Protein AF-A0A8B6FH52-F1 (afdb_monomer_lite)

Structure (mmCIF, N/CA/C/O backbone):
data_AF-A0A8B6FH52-F1
#
_entry.id   AF-A0A8B6FH52-F1
#
loop_
_atom_site.group_PDB
_atom_site.id
_atom_site.type_symbol
_atom_site.label_atom_id
_atom_site.label_alt_id
_atom_site.label_comp_id
_atom_site.label_asym_id
_atom_site.label_entity_id
_atom_site.label_seq_id
_atom_site.pdbx_PDB_ins_code
_atom_site.Cartn_x
_atom_site.Cartn_y
_atom_site.Cartn_z
_atom_site.occupancy
_atom_site.B_iso_or_equiv
_atom_site.auth_seq_id
_atom_site.auth_comp_id
_atom_site.auth_asym_id
_atom_site.auth_atom_id
_atom_site.pdbx_PDB_model_num
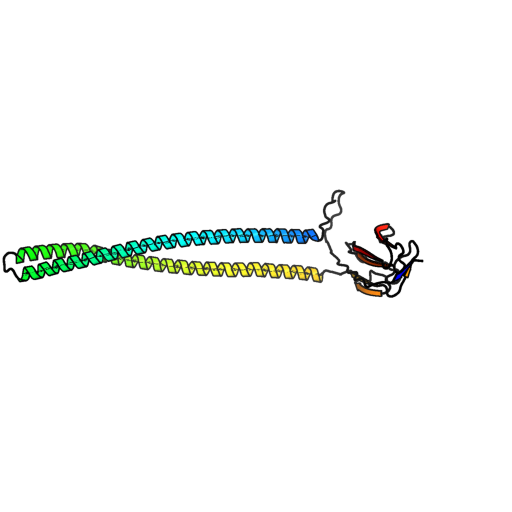ATOM 1 N N . MET A 1 1 ? 43.951 5.577 -35.123 1.00 44.41 1 MET A N 1
ATOM 2 C CA . MET A 1 1 ? 42.940 4.500 -35.182 1.00 44.41 1 MET A CA 1
ATOM 3 C C . MET A 1 1 ? 42.577 4.153 -33.753 1.00 44.41 1 MET A C 1
ATOM 5 O O . MET A 1 1 ? 43.476 3.794 -33.005 1.00 44.41 1 MET A O 1
ATOM 9 N N . ASN A 1 2 ? 41.317 4.346 -33.362 1.00 45.69 2 ASN A N 1
ATOM 10 C CA . ASN A 1 2 ? 40.873 4.122 -31.986 1.00 45.69 2 ASN A CA 1
ATOM 11 C C . ASN A 1 2 ? 40.386 2.681 -31.861 1.00 45.69 2 ASN A C 1
ATOM 13 O O . ASN A 1 2 ? 39.477 2.291 -32.591 1.00 45.69 2 ASN A O 1
ATOM 17 N N . VAL A 1 3 ? 40.998 1.902 -30.972 1.00 44.38 3 VAL A N 1
ATOM 18 C CA . VAL A 1 3 ? 40.587 0.524 -30.677 1.00 44.38 3 VAL A CA 1
ATOM 19 C C . VAL A 1 3 ? 39.624 0.571 -29.488 1.00 44.38 3 VAL A C 1
ATOM 21 O O . VAL A 1 3 ? 39.916 1.189 -28.469 1.00 44.38 3 VAL A O 1
ATOM 24 N N . VAL A 1 4 ? 38.449 -0.034 -29.627 1.00 44.66 4 VAL A N 1
ATOM 25 C CA . VAL A 1 4 ? 37.397 -0.117 -28.599 1.00 44.66 4 VAL A CA 1
ATOM 26 C C . VAL A 1 4 ? 37.377 -1.556 -28.090 1.00 44.66 4 VAL A C 1
ATOM 28 O O . VAL A 1 4 ? 37.070 -2.452 -28.874 1.00 44.66 4 VAL A O 1
ATOM 31 N N . ARG A 1 5 ? 37.719 -1.809 -26.819 1.00 41.38 5 ARG A N 1
ATOM 32 C CA . ARG A 1 5 ? 37.582 -3.125 -26.160 1.00 41.38 5 ARG A CA 1
ATOM 33 C C . ARG A 1 5 ? 36.517 -3.030 -25.072 1.00 41.38 5 ARG A C 1
ATOM 35 O O . ARG A 1 5 ? 36.574 -2.132 -24.244 1.00 41.38 5 ARG A O 1
ATOM 42 N N . THR A 1 6 ? 35.534 -3.926 -25.108 1.00 45.19 6 THR A N 1
ATOM 43 C CA . THR A 1 6 ? 34.292 -3.809 -24.329 1.00 45.19 6 THR A CA 1
ATOM 44 C C . THR A 1 6 ? 34.367 -4.501 -22.968 1.00 45.19 6 THR A C 1
ATOM 46 O O . THR A 1 6 ? 34.832 -5.635 -22.866 1.00 45.19 6 THR A O 1
ATOM 49 N N . LEU A 1 7 ? 33.800 -3.832 -21.957 1.00 32.88 7 LEU A N 1
ATOM 50 C CA . LEU A 1 7 ? 33.245 -4.413 -20.733 1.00 32.88 7 LEU A CA 1
ATOM 51 C C . LEU A 1 7 ? 31.704 -4.379 -20.821 1.00 32.88 7 LEU A C 1
ATOM 53 O O . LEU A 1 7 ? 31.140 -3.435 -21.367 1.00 32.88 7 LEU A O 1
ATOM 57 N N . ILE A 1 8 ? 31.096 -5.446 -20.300 1.00 37.66 8 ILE A N 1
ATOM 58 C CA . ILE A 1 8 ? 29.689 -5.904 -20.257 1.00 37.66 8 ILE A CA 1
ATOM 59 C C . ILE A 1 8 ? 28.635 -4.800 -20.068 1.00 37.66 8 ILE A C 1
ATOM 61 O O . ILE A 1 8 ? 28.803 -3.923 -19.224 1.00 37.66 8 ILE A O 1
ATOM 65 N N . ILE A 1 9 ? 27.518 -4.882 -20.815 1.00 41.03 9 ILE A N 1
ATOM 66 C CA . ILE A 1 9 ? 26.452 -3.863 -20.804 1.00 41.03 9 ILE A CA 1
ATOM 67 C C . ILE A 1 9 ? 25.084 -4.493 -21.002 1.00 41.03 9 ILE A C 1
ATOM 69 O O . ILE A 1 9 ? 24.723 -4.874 -22.111 1.00 41.03 9 ILE A O 1
ATOM 73 N N . LEU A 1 10 ? 24.314 -4.529 -19.921 1.00 33.91 10 LEU A N 1
ATOM 74 C CA . LEU A 1 10 ? 22.880 -4.777 -19.934 1.00 33.91 10 LEU A CA 1
ATOM 75 C C . LEU A 1 10 ? 22.169 -3.602 -20.614 1.00 33.91 10 LEU A C 1
ATOM 77 O O . LEU A 1 10 ? 22.079 -2.518 -20.045 1.00 33.91 10 LEU A O 1
ATOM 81 N N . LEU A 1 11 ? 21.669 -3.824 -21.826 1.00 42.44 11 LEU A N 1
ATOM 82 C CA . LEU A 1 11 ? 20.678 -2.950 -22.449 1.00 42.44 11 LEU A CA 1
ATOM 83 C C . LEU A 1 11 ? 19.306 -3.540 -22.096 1.00 42.44 11 LEU A C 1
ATOM 85 O O . LEU A 1 11 ? 19.022 -4.682 -22.449 1.00 42.44 11 LEU A O 1
ATOM 89 N N . SER A 1 12 ? 18.519 -2.839 -21.280 1.00 35.78 12 SER A N 1
ATOM 90 C CA . SER A 1 12 ? 17.188 -3.279 -20.843 1.00 35.78 12 SER A CA 1
ATOM 91 C C . SER A 1 12 ? 16.155 -2.269 -21.320 1.00 35.78 12 SER A C 1
ATOM 93 O O . SER A 1 12 ? 16.138 -1.145 -20.831 1.00 35.78 12 SER A O 1
ATOM 95 N N . ILE A 1 13 ? 15.295 -2.666 -22.257 1.00 44.81 13 ILE A N 1
ATOM 96 C CA . ILE A 1 13 ? 14.184 -1.829 -22.722 1.00 44.81 13 ILE A CA 1
ATOM 97 C C . ILE A 1 13 ? 12.918 -2.267 -21.998 1.00 44.81 13 ILE A C 1
ATOM 99 O O . ILE A 1 13 ? 12.580 -3.449 -21.992 1.00 44.81 13 ILE A O 1
ATOM 103 N N . SER A 1 14 ? 12.211 -1.306 -21.407 1.00 38.75 14 SER A N 1
ATOM 104 C CA . SER A 1 14 ? 10.863 -1.500 -20.871 1.00 38.75 14 SER A CA 1
ATOM 105 C C . SER A 1 14 ? 9.876 -0.710 -21.726 1.00 38.75 14 SER A C 1
ATOM 107 O O . SER A 1 14 ? 9.907 0.518 -21.728 1.00 38.75 14 SER A O 1
ATOM 109 N N . PHE A 1 15 ? 9.004 -1.399 -22.463 1.00 38.44 15 PHE A N 1
ATOM 110 C CA . PHE A 1 15 ? 7.946 -0.761 -23.246 1.00 38.44 15 PHE A CA 1
ATOM 111 C C . PHE A 1 15 ? 6.777 -0.334 -22.337 1.00 38.44 15 PHE A C 1
ATOM 113 O O . PHE A 1 15 ? 6.110 -1.159 -21.691 1.00 38.44 15 PHE A O 1
ATOM 120 N N . VAL A 1 16 ? 6.505 0.972 -22.287 1.00 40.06 16 VAL A N 1
ATOM 121 C CA . VAL A 1 16 ? 5.332 1.54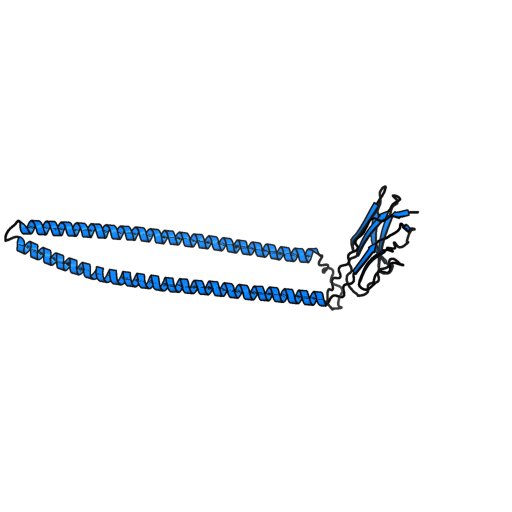2 -21.612 1.00 40.06 16 VAL A CA 1
ATOM 122 C C . VAL A 1 16 ? 4.345 1.989 -22.683 1.00 40.06 16 VAL A C 1
ATOM 124 O O . VAL A 1 16 ? 4.514 3.028 -23.314 1.00 40.06 16 VAL A O 1
ATOM 127 N N . TRP A 1 17 ? 3.311 1.180 -22.907 1.00 40.50 17 TRP A N 1
ATOM 128 C CA . TRP A 1 17 ? 2.211 1.542 -23.791 1.00 40.50 17 TRP A CA 1
ATOM 129 C C . TRP A 1 17 ? 1.296 2.537 -23.073 1.00 40.50 17 TRP A C 1
ATOM 131 O O . TRP A 1 17 ? 0.613 2.172 -22.118 1.00 40.50 17 TRP A O 1
ATOM 141 N N . THR A 1 18 ? 1.293 3.795 -23.508 1.00 38.28 18 THR A N 1
ATOM 142 C CA . THR A 1 18 ? 0.260 4.767 -23.133 1.00 38.28 18 THR A CA 1
ATOM 143 C C . THR A 1 18 ? -0.758 4.828 -24.260 1.00 38.28 18 THR A C 1
ATOM 145 O O . THR A 1 18 ? -0.530 5.445 -25.301 1.00 38.28 18 THR A O 1
ATOM 148 N N . SER A 1 19 ? -1.885 4.153 -24.083 1.00 35.84 19 SER A N 1
ATOM 149 C CA . SER A 1 19 ? -3.024 4.271 -24.984 1.00 35.84 19 SER A CA 1
ATOM 150 C C . SER A 1 19 ? -3.796 5.558 -24.674 1.00 35.84 19 SER A C 1
ATOM 152 O O . SER A 1 19 ? -4.659 5.562 -23.800 1.00 35.84 19 SER A O 1
ATOM 154 N N . SER A 1 20 ? -3.517 6.640 -25.401 1.00 38.41 20 SER A N 1
ATOM 155 C CA . SER A 1 20 ? -4.457 7.761 -25.533 1.00 38.41 20 SER A CA 1
ATOM 156 C C . SER A 1 20 ? -4.370 8.383 -26.924 1.00 38.41 20 SER A C 1
ATOM 158 O O . SER A 1 20 ? -3.420 9.066 -27.291 1.00 38.41 20 SER A O 1
ATOM 160 N N . SER A 1 21 ? -5.403 8.105 -27.708 1.00 42.94 21 SER A N 1
ATOM 161 C CA . SER A 1 21 ? -5.729 8.730 -28.980 1.00 42.94 21 SER A CA 1
ATOM 162 C C . SER A 1 21 ? -6.283 10.141 -28.768 1.00 42.94 21 SER A C 1
ATOM 164 O O . SER A 1 21 ? -7.352 10.273 -28.179 1.00 42.94 21 SER A O 1
ATOM 166 N N . SER A 1 22 ? -5.614 11.167 -29.299 1.00 40.38 22 SER A N 1
ATOM 167 C CA . SER A 1 22 ? -6.254 12.357 -29.884 1.00 40.38 22 SER A CA 1
ATOM 168 C C . SER A 1 22 ? -5.207 13.220 -30.596 1.00 40.38 22 SER A C 1
ATOM 170 O O . SER A 1 22 ? -4.264 13.712 -29.985 1.00 40.38 22 SER A O 1
ATOM 172 N N . ILE A 1 23 ? -5.376 13.379 -31.907 1.00 48.66 23 ILE A N 1
ATOM 173 C CA . ILE A 1 23 ? -4.669 14.347 -32.747 1.00 48.66 23 ILE A CA 1
ATOM 174 C C . ILE A 1 23 ? -5.390 15.690 -32.587 1.00 48.66 23 ILE A C 1
ATOM 176 O O . ILE A 1 23 ? -6.558 15.798 -32.958 1.00 48.66 23 ILE A O 1
ATOM 180 N N . GLY A 1 24 ? -4.707 16.711 -32.061 1.00 41.91 24 GLY A N 1
ATOM 181 C CA . GLY A 1 24 ? -5.235 18.075 -32.064 1.00 41.91 24 GLY A CA 1
ATOM 182 C C . GLY A 1 24 ? -4.503 19.075 -31.166 1.00 41.91 24 GLY A C 1
ATOM 183 O O . GLY A 1 24 ? -4.710 19.091 -29.961 1.00 41.91 24 GLY A O 1
ATOM 184 N N . SER A 1 25 ? -3.797 20.002 -31.817 1.00 39.47 25 SER A N 1
ATOM 185 C CA . SER A 1 25 ? -3.377 21.338 -31.356 1.00 39.47 25 SER A CA 1
ATOM 186 C C . SER A 1 25 ? -2.044 21.497 -30.607 1.00 39.47 25 SER A C 1
ATOM 188 O O . SER A 1 25 ? -1.712 20.808 -29.649 1.00 39.47 25 SER A O 1
ATOM 190 N N . GLU A 1 26 ? -1.281 22.469 -31.109 1.00 51.50 26 GLU A N 1
ATOM 191 C CA . GLU A 1 26 ? -0.011 22.989 -30.614 1.00 51.50 26 GLU A CA 1
ATOM 192 C C . GLU A 1 26 ? -0.198 23.711 -29.272 1.00 51.50 26 GLU A C 1
ATOM 194 O O . GLU A 1 26 ? -0.234 24.933 -29.239 1.00 51.50 26 GLU A O 1
ATOM 199 N N . PHE A 1 27 ? -0.344 22.989 -28.160 1.00 49.41 27 PHE A N 1
ATOM 200 C CA . PHE A 1 27 ? -0.115 23.547 -26.819 1.00 49.41 27 PHE A CA 1
ATOM 201 C C . PHE A 1 27 ? -0.048 22.438 -25.759 1.00 49.41 27 PHE A C 1
ATOM 203 O O . PHE A 1 27 ? -0.933 22.324 -24.926 1.00 49.41 27 PHE A O 1
ATOM 210 N N . GLU A 1 28 ? 0.991 21.601 -25.751 1.00 43.12 28 GLU A N 1
ATOM 211 C CA . GLU A 1 28 ? 1.177 20.672 -24.623 1.00 43.12 28 GLU A CA 1
ATOM 212 C C . GLU A 1 28 ? 2.658 20.357 -24.378 1.00 43.12 28 GLU A C 1
ATOM 214 O O . GLU A 1 28 ? 3.202 19.326 -24.761 1.00 43.12 28 GLU A O 1
ATOM 219 N N . SER A 1 29 ? 3.339 21.303 -23.724 1.00 50.16 29 SER A N 1
ATOM 220 C CA . SER A 1 29 ? 4.709 21.152 -23.222 1.00 50.16 29 SER A CA 1
ATOM 221 C C . SER A 1 29 ? 4.765 20.675 -21.759 1.00 50.16 29 SER A C 1
ATOM 223 O O . SER A 1 29 ? 5.664 21.082 -21.024 1.00 50.16 29 SER A O 1
ATOM 225 N N . THR A 1 30 ? 3.817 19.866 -21.274 1.00 45.34 30 THR A N 1
ATOM 226 C CA . THR A 1 30 ? 3.715 19.587 -19.821 1.00 45.34 30 THR A CA 1
ATOM 227 C C . THR A 1 30 ? 3.468 18.136 -19.413 1.00 45.34 30 THR A C 1
ATOM 229 O O . THR A 1 30 ? 3.331 17.873 -18.222 1.00 45.34 30 THR A O 1
ATOM 232 N N . LEU A 1 31 ? 3.491 17.163 -20.328 1.00 46.09 31 LEU A N 1
ATOM 233 C CA . LEU A 1 31 ? 3.232 15.757 -19.977 1.00 46.09 31 LEU A CA 1
ATOM 234 C C . LEU A 1 31 ? 4.426 14.829 -20.232 1.00 46.09 31 LEU A C 1
ATOM 236 O O . LEU A 1 31 ? 4.274 13.703 -20.691 1.00 46.09 31 LEU A O 1
ATOM 240 N N . SER A 1 32 ? 5.628 15.256 -19.839 1.00 48.53 32 SER A N 1
ATOM 241 C CA . SER A 1 32 ? 6.646 14.302 -19.389 1.00 48.53 32 SER A CA 1
ATOM 242 C C . SER A 1 32 ? 6.409 14.034 -17.902 1.00 48.53 32 SER A C 1
ATOM 244 O O . SER A 1 32 ? 7.068 14.619 -17.040 1.00 48.53 32 SER A O 1
ATOM 246 N N . CYS A 1 33 ? 5.434 13.185 -17.570 1.00 47.62 33 CYS A N 1
ATOM 247 C CA . CYS A 1 33 ? 5.405 12.598 -16.233 1.00 47.62 33 CYS A CA 1
ATOM 248 C C . CYS A 1 33 ? 6.659 11.736 -16.118 1.00 47.62 33 CYS A C 1
ATOM 250 O O . CYS A 1 33 ? 6.712 10.618 -16.629 1.00 47.62 33 CYS A O 1
ATOM 252 N N . SER A 1 34 ? 7.707 12.314 -15.531 1.00 54.72 34 SER A N 1
ATOM 253 C CA . SER A 1 34 ? 8.946 11.600 -15.273 1.00 54.72 34 SER A CA 1
ATOM 254 C C . SER A 1 34 ? 8.621 10.363 -14.433 1.00 54.72 34 SER A C 1
ATOM 256 O O . SER A 1 34 ? 7.612 10.327 -13.728 1.00 54.72 34 SER A O 1
ATOM 258 N N . LYS A 1 35 ? 9.476 9.342 -14.480 1.00 54.91 35 LYS A N 1
ATOM 259 C CA . LYS A 1 35 ? 9.387 8.164 -13.604 1.00 54.91 35 LYS A CA 1
ATOM 260 C C . LYS A 1 35 ? 9.150 8.540 -12.125 1.00 54.91 35 LYS A C 1
ATOM 262 O O . LYS A 1 35 ? 8.477 7.807 -11.407 1.00 54.91 35 LYS A O 1
ATOM 267 N N . PHE A 1 36 ? 9.603 9.726 -11.715 1.00 63.88 36 PHE A N 1
ATOM 268 C CA . PHE A 1 36 ? 9.398 10.280 -10.381 1.00 63.88 36 PHE A CA 1
ATOM 269 C C . PHE A 1 36 ? 7.969 10.767 -10.103 1.00 63.88 36 PHE A C 1
ATOM 271 O O . PHE A 1 36 ? 7.607 10.873 -8.944 1.00 63.88 36 PHE A O 1
ATOM 278 N N . HIS A 1 37 ? 7.126 11.020 -11.107 1.00 70.25 37 HIS A N 1
ATOM 279 C CA . HIS A 1 37 ? 5.754 11.499 -10.896 1.00 70.25 37 HIS A CA 1
ATOM 280 C C . HIS A 1 37 ? 4.856 10.443 -10.237 1.00 70.25 37 HIS A C 1
ATOM 282 O O . HIS A 1 37 ? 4.038 10.759 -9.374 1.00 70.25 37 HIS A O 1
ATOM 288 N N . PHE A 1 38 ? 5.012 9.172 -10.618 1.00 69.31 38 PHE A N 1
ATOM 289 C CA . PHE A 1 38 ? 4.277 8.088 -9.967 1.00 69.31 38 PHE A CA 1
ATOM 290 C C . PHE A 1 38 ? 4.767 7.882 -8.529 1.00 69.31 38 PHE A C 1
ATOM 292 O O . PHE A 1 38 ? 3.952 7.779 -7.614 1.00 69.31 38 PHE A O 1
ATOM 299 N N . GLU A 1 39 ? 6.086 7.889 -8.318 1.00 72.75 39 GLU A N 1
ATOM 300 C CA . GLU A 1 39 ? 6.694 7.792 -6.986 1.00 72.75 39 GLU A CA 1
ATOM 301 C C . GLU A 1 39 ? 6.268 8.966 -6.086 1.00 72.75 39 GLU A C 1
ATOM 303 O O . GLU A 1 39 ? 5.875 8.752 -4.942 1.00 72.75 39 GLU A O 1
ATOM 308 N N . GLU A 1 40 ? 6.229 10.188 -6.622 1.00 76.56 40 GLU A N 1
ATOM 309 C CA . GLU A 1 40 ? 5.745 11.396 -5.947 1.00 76.56 40 GLU A CA 1
ATOM 310 C C . GLU A 1 40 ? 4.262 11.279 -5.571 1.00 76.56 40 GLU A C 1
ATOM 312 O O . GLU A 1 40 ? 3.889 11.575 -4.437 1.00 76.56 40 GLU A O 1
ATOM 317 N N . LYS A 1 41 ? 3.409 10.762 -6.466 1.00 72.94 41 LYS A N 1
ATOM 318 C CA . LYS A 1 41 ? 1.985 10.524 -6.173 1.00 72.94 41 LYS A CA 1
ATOM 319 C C . LYS A 1 41 ? 1.762 9.441 -5.120 1.00 72.94 41 LYS A C 1
ATOM 321 O O . LYS A 1 41 ? 0.806 9.528 -4.345 1.00 72.94 41 LYS A O 1
ATOM 326 N N . VAL A 1 42 ? 2.612 8.417 -5.085 1.00 73.38 42 VAL A N 1
ATOM 327 C CA . VAL A 1 42 ? 2.579 7.383 -4.043 1.00 73.38 42 VAL A CA 1
ATOM 328 C C . VAL A 1 42 ? 3.025 7.967 -2.703 1.00 73.38 42 VAL A C 1
ATOM 330 O O . VAL A 1 42 ? 2.334 7.770 -1.704 1.00 73.38 42 VAL A O 1
ATOM 333 N N . LEU A 1 43 ? 4.108 8.748 -2.683 1.00 83.31 43 LEU A 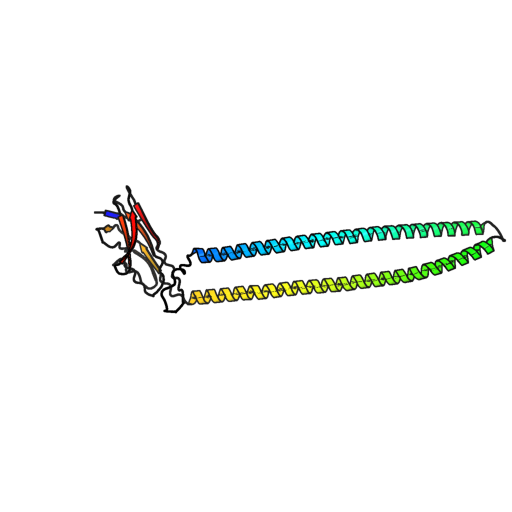N 1
ATOM 334 C CA . LEU A 1 43 ? 4.585 9.449 -1.488 1.00 83.31 43 LEU A CA 1
ATOM 335 C C . LEU A 1 43 ? 3.538 10.429 -0.946 1.00 83.31 43 LEU A C 1
ATOM 337 O O . LEU A 1 43 ? 3.253 10.411 0.247 1.00 83.31 43 LEU A O 1
ATOM 341 N N . GLU A 1 44 ? 2.889 11.213 -1.810 1.00 85.62 44 GLU A N 1
ATOM 342 C CA . GLU A 1 44 ? 1.803 12.128 -1.430 1.00 85.62 44 GLU A CA 1
ATOM 343 C C . GLU A 1 44 ? 0.659 11.376 -0.725 1.00 85.62 44 GLU A C 1
ATOM 345 O O . GLU A 1 44 ? 0.147 11.812 0.312 1.00 85.62 44 GLU A O 1
ATOM 350 N N . LYS A 1 45 ? 0.272 10.206 -1.253 1.00 83.56 45 LYS A N 1
ATOM 351 C CA . LYS A 1 45 ? -0.756 9.356 -0.637 1.00 83.56 45 LYS A CA 1
ATOM 352 C C . LYS A 1 45 ? -0.303 8.771 0.701 1.00 83.56 45 LYS A C 1
ATOM 354 O O . LYS A 1 45 ? -1.126 8.719 1.613 1.00 83.56 45 LYS A O 1
ATOM 359 N N . LEU A 1 46 ? 0.959 8.357 0.827 1.00 77.12 46 LEU A N 1
ATOM 360 C CA . LEU A 1 46 ? 1.520 7.823 2.073 1.00 77.12 46 LEU A CA 1
ATOM 361 C C . LEU A 1 46 ? 1.560 8.885 3.173 1.00 77.12 46 LEU A C 1
ATOM 363 O O . LEU A 1 46 ? 1.036 8.642 4.255 1.00 77.12 46 LEU A O 1
ATOM 367 N N . VAL A 1 47 ? 2.054 10.087 2.869 1.00 87.75 47 VAL A N 1
ATOM 368 C CA . VAL A 1 47 ? 2.075 11.215 3.815 1.00 87.75 47 VAL A CA 1
ATOM 369 C C . VAL A 1 47 ? 0.656 11.579 4.258 1.00 87.75 47 VAL A C 1
ATOM 371 O O . VAL A 1 47 ? 0.388 11.801 5.439 1.00 87.75 47 VAL A O 1
ATOM 374 N N . ARG A 1 48 ? -0.308 11.587 3.327 1.00 86.12 48 ARG A N 1
ATOM 375 C CA . ARG A 1 48 ? -1.715 11.841 3.664 1.00 86.12 48 ARG A CA 1
ATOM 376 C C . ARG A 1 48 ? -2.318 10.740 4.541 1.00 86.12 48 ARG A C 1
ATOM 378 O O . ARG A 1 48 ? -3.207 11.032 5.342 1.00 86.12 48 ARG A O 1
ATOM 385 N N . LEU A 1 49 ? -1.897 9.489 4.364 1.00 81.44 49 LEU A N 1
ATOM 386 C CA . LEU A 1 49 ? -2.339 8.365 5.186 1.00 81.44 49 LEU A CA 1
ATOM 387 C C . LEU A 1 49 ? -1.764 8.467 6.603 1.00 81.44 49 LEU A C 1
ATOM 389 O O . LEU A 1 49 ? -2.521 8.363 7.562 1.00 81.44 49 LEU A O 1
ATOM 393 N N . GLU A 1 50 ? -0.469 8.748 6.721 1.00 85.31 50 GLU A N 1
ATOM 394 C CA . GLU A 1 50 ? 0.230 8.953 7.992 1.00 85.31 50 GLU A CA 1
ATOM 395 C C . GLU A 1 50 ? -0.419 10.078 8.806 1.00 85.31 50 GLU A C 1
ATOM 397 O O . GLU A 1 50 ? -0.794 9.881 9.960 1.00 85.31 50 GLU A O 1
ATOM 402 N N . HIS A 1 51 ? -0.710 11.216 8.169 1.00 90.25 51 HIS A N 1
ATOM 403 C CA . HIS A 1 51 ? -1.402 12.319 8.833 1.00 90.25 51 HIS A CA 1
ATOM 404 C C . HIS A 1 51 ? -2.814 11.941 9.319 1.00 90.25 51 HIS A C 1
ATOM 406 O O . HIS A 1 51 ? -3.242 12.340 10.402 1.00 90.25 51 HIS A O 1
ATOM 412 N N . LYS A 1 52 ? -3.557 11.136 8.545 1.00 86.25 52 LYS A N 1
ATOM 413 C CA . LYS A 1 52 ? -4.871 10.630 8.979 1.00 86.25 52 LYS A CA 1
ATOM 414 C C . LYS A 1 52 ? -4.758 9.674 10.165 1.00 86.25 52 LYS A C 1
ATOM 416 O O . LYS A 1 52 ? -5.647 9.696 11.013 1.00 86.25 52 LYS A O 1
ATOM 421 N N . MET A 1 53 ? -3.716 8.843 10.211 1.00 81.56 53 MET A N 1
ATOM 422 C CA . MET A 1 53 ? -3.462 7.952 11.345 1.00 81.56 53 MET A CA 1
ATOM 423 C C . MET A 1 53 ? -3.157 8.752 12.610 1.00 81.56 53 MET A C 1
ATOM 425 O O . MET A 1 53 ? -3.772 8.488 13.636 1.00 81.56 53 MET A O 1
ATOM 429 N N . GLN A 1 54 ? -2.332 9.794 12.505 1.00 89.62 54 GLN A N 1
ATOM 430 C CA . GLN A 1 54 ? -2.016 10.677 13.628 1.00 89.62 54 GLN A CA 1
ATOM 431 C C . GLN A 1 54 ? -3.270 11.364 14.202 1.00 89.62 54 GLN A C 1
ATOM 433 O O . GLN A 1 54 ? -3.496 11.345 15.407 1.00 89.62 54 GLN A O 1
ATOM 438 N N . ILE A 1 55 ? -4.158 11.884 13.343 1.00 91.19 55 ILE A N 1
ATOM 439 C CA . ILE A 1 55 ? -5.439 12.474 13.785 1.00 91.19 55 ILE A CA 1
ATOM 440 C C . ILE A 1 55 ? -6.329 11.441 14.500 1.00 91.19 55 ILE A C 1
ATOM 442 O O . ILE A 1 55 ? -7.113 11.792 15.385 1.00 91.19 55 ILE A O 1
ATOM 446 N N . LEU A 1 56 ? -6.292 10.175 14.078 1.00 84.31 56 LEU A N 1
ATOM 447 C CA . LEU A 1 56 ? -7.075 9.116 14.716 1.0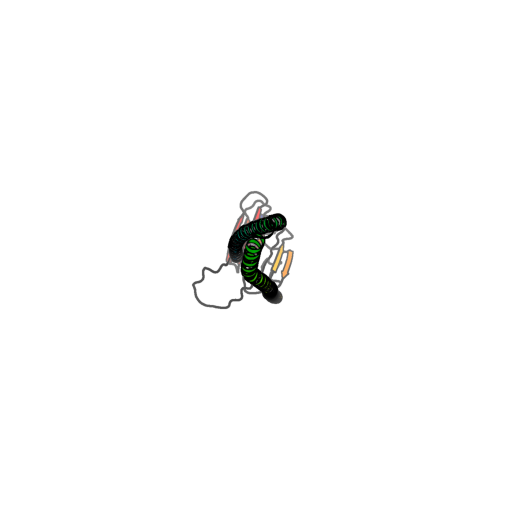0 84.31 56 LEU A CA 1
ATOM 448 C C . LEU A 1 56 ? -6.507 8.734 16.083 1.00 84.31 56 LEU A C 1
ATOM 450 O O . LEU A 1 56 ? -7.295 8.523 17.003 1.00 84.31 56 LEU A O 1
ATOM 454 N N . GLU A 1 57 ? -5.185 8.694 16.216 1.00 87.25 57 GLU A N 1
ATOM 455 C CA . GLU A 1 57 ? -4.485 8.445 17.478 1.00 87.25 57 GLU A CA 1
ATOM 456 C C . GLU A 1 57 ? -4.820 9.533 18.510 1.00 87.25 57 GLU A C 1
ATOM 458 O O . GLU A 1 57 ? -5.355 9.226 19.572 1.00 87.25 57 GLU A O 1
ATOM 463 N N . GLU A 1 58 ? -4.724 10.813 18.134 1.00 93.25 58 GLU A N 1
ATOM 464 C CA . GLU A 1 58 ? -5.109 11.940 19.003 1.00 93.25 58 GLU A CA 1
ATOM 465 C C . GLU A 1 58 ? -6.581 11.874 19.462 1.00 93.25 58 GLU A C 1
ATOM 467 O O . GLU A 1 58 ? -6.929 12.227 20.597 1.00 93.25 58 GLU A O 1
ATOM 472 N N . LYS A 1 59 ? -7.482 11.411 18.584 1.00 87.81 59 LYS A N 1
ATOM 473 C CA . LYS A 1 59 ? -8.901 11.213 18.923 1.00 87.81 59 LYS A CA 1
ATOM 474 C C . LYS A 1 59 ? -9.118 10.035 19.867 1.00 87.81 59 LYS A C 1
ATOM 476 O O . LYS A 1 59 ? -10.043 10.096 20.681 1.00 87.81 59 LYS A O 1
ATOM 481 N N . MET A 1 60 ? -8.328 8.971 19.738 1.00 80.38 60 MET A N 1
ATOM 482 C CA . MET A 1 60 ? -8.369 7.837 20.658 1.00 80.38 60 MET A CA 1
ATOM 483 C C . MET A 1 60 ? -7.893 8.257 22.046 1.00 80.38 60 MET A C 1
ATOM 485 O O . MET A 1 60 ? -8.640 8.051 23.003 1.00 80.38 60 MET A O 1
ATOM 489 N N . ASP A 1 61 ? -6.763 8.956 22.135 1.00 91.25 61 ASP A N 1
ATOM 490 C CA . ASP A 1 61 ? -6.210 9.451 23.400 1.00 91.25 61 ASP A CA 1
ATOM 491 C C . ASP A 1 61 ? -7.186 10.397 24.109 1.00 91.25 61 ASP A C 1
ATOM 493 O O . ASP A 1 61 ? -7.485 10.249 25.296 1.00 91.25 61 ASP A O 1
ATOM 497 N N . SER A 1 62 ? -7.788 11.329 23.361 1.00 90.38 62 SER A N 1
ATOM 498 C CA . SER A 1 62 ? -8.804 12.247 23.897 1.00 90.38 62 SER A CA 1
ATOM 499 C C . SER A 1 62 ? -10.018 11.502 24.468 1.00 90.38 62 SER A C 1
ATOM 501 O O . SER A 1 62 ? -10.603 11.912 25.474 1.00 90.38 62 SER A O 1
ATOM 503 N N . ARG A 1 63 ? -10.422 10.398 23.827 1.00 81.19 63 ARG A N 1
ATOM 504 C CA . ARG A 1 63 ? -11.536 9.564 24.291 1.00 81.19 63 ARG A CA 1
ATOM 505 C C . ARG A 1 63 ? -11.151 8.751 25.525 1.00 81.19 63 ARG A C 1
ATOM 507 O O . ARG A 1 63 ? -11.994 8.573 26.403 1.00 81.19 63 ARG A O 1
ATOM 514 N N . GLU A 1 64 ? -9.913 8.281 25.601 1.00 84.88 64 GLU A N 1
ATOM 515 C CA . GLU A 1 64 ? -9.386 7.570 26.763 1.00 84.88 64 GLU A CA 1
ATOM 516 C C . GLU A 1 64 ? -9.346 8.483 27.994 1.00 84.88 64 GLU A C 1
ATOM 518 O O . GLU A 1 64 ? -9.894 8.113 29.031 1.00 84.88 64 GLU A O 1
ATOM 523 N N . MET A 1 65 ? -8.861 9.722 27.849 1.00 86.25 65 MET A N 1
ATOM 524 C CA . MET A 1 65 ? -8.876 10.722 28.928 1.00 86.25 65 MET A CA 1
ATOM 525 C C . MET A 1 65 ? -10.291 11.077 29.412 1.00 86.25 65 MET A C 1
ATOM 527 O O . MET A 1 65 ? -10.520 11.292 30.602 1.00 86.25 65 MET A O 1
ATOM 531 N N . LEU A 1 66 ? -11.272 11.140 28.506 1.00 88.00 66 LEU A N 1
ATOM 532 C CA . LEU A 1 66 ? -12.664 11.386 28.895 1.00 88.00 66 LEU A CA 1
ATOM 533 C C . LEU A 1 66 ? -13.251 10.206 29.682 1.00 88.00 66 LEU A C 1
ATOM 535 O O . LEU A 1 66 ? -14.051 10.402 30.598 1.00 88.00 66 LEU A O 1
ATOM 539 N N . ASN A 1 67 ? -12.886 8.980 29.309 1.00 76.88 67 ASN A N 1
ATOM 540 C CA . ASN A 1 67 ? -13.358 7.783 29.992 1.00 76.88 67 ASN A CA 1
ATOM 541 C C . ASN A 1 67 ? -12.732 7.645 31.384 1.00 76.88 67 ASN A C 1
ATOM 543 O O . ASN A 1 67 ? -13.451 7.297 32.317 1.00 76.88 67 ASN A O 1
ATOM 547 N N . THR A 1 68 ? -11.442 7.955 31.548 1.00 83.06 68 THR A N 1
ATOM 548 C CA . THR A 1 68 ? -10.790 7.944 32.867 1.00 83.06 68 THR A CA 1
ATOM 549 C C . THR A 1 68 ? -11.402 8.983 33.804 1.00 83.06 68 THR A C 1
ATOM 551 O O . THR A 1 68 ? -11.771 8.634 34.920 1.00 83.06 68 THR A O 1
ATOM 554 N N . ALA A 1 69 ? -11.665 10.204 33.325 1.00 86.31 69 ALA A N 1
ATOM 555 C CA . ALA A 1 69 ? -12.339 11.232 34.124 1.00 86.31 69 ALA A CA 1
ATOM 556 C C . ALA A 1 69 ? -13.736 10.797 34.616 1.00 86.31 69 ALA A C 1
ATOM 558 O O . ALA A 1 69 ? -14.119 11.074 35.751 1.00 86.31 69 ALA A O 1
ATOM 559 N N . LYS A 1 70 ? -14.498 10.075 33.781 1.00 83.69 70 LYS A N 1
ATOM 560 C CA . LYS A 1 70 ? -15.799 9.512 34.182 1.00 83.69 70 LYS A CA 1
ATOM 561 C C . LYS A 1 70 ? -15.670 8.382 35.204 1.00 83.69 70 LYS A C 1
ATOM 563 O O . LYS A 1 70 ? -16.555 8.227 36.040 1.00 83.69 70 LYS A O 1
ATOM 568 N N . LEU A 1 71 ? -14.606 7.581 35.136 1.00 78.38 71 LEU A N 1
ATOM 569 C CA . LEU A 1 71 ? -14.349 6.526 36.120 1.00 78.38 71 LEU A CA 1
ATOM 570 C C . LEU A 1 71 ? -14.016 7.113 37.496 1.00 78.38 71 LEU A C 1
ATOM 572 O O . LEU A 1 71 ? -14.534 6.616 38.494 1.00 78.38 71 LEU A O 1
ATOM 576 N N . ASP A 1 72 ? -13.250 8.203 37.547 1.00 81.88 72 ASP A N 1
ATOM 577 C CA . ASP A 1 72 ? -12.960 8.915 38.798 1.00 81.88 72 ASP A CA 1
ATOM 578 C C . ASP A 1 72 ? -14.237 9.507 39.420 1.00 81.88 72 ASP A C 1
ATOM 580 O O . ASP A 1 72 ? -14.448 9.423 40.632 1.00 81.88 72 ASP A O 1
ATOM 584 N N . GLU A 1 73 ? -15.140 10.050 38.596 1.00 85.81 73 GLU A N 1
ATOM 585 C CA . GLU A 1 73 ? -16.450 10.531 39.053 1.00 85.81 73 GLU A CA 1
ATOM 586 C C . GLU A 1 73 ? -17.294 9.396 39.660 1.00 85.81 73 GLU A C 1
ATOM 588 O O . GLU A 1 73 ? -17.872 9.560 40.736 1.00 85.81 73 GLU A O 1
ATOM 593 N N . ILE A 1 74 ? -17.310 8.217 39.026 1.00 76.19 74 ILE A N 1
ATOM 594 C CA . ILE A 1 74 ? -17.998 7.027 39.551 1.00 76.19 74 ILE A CA 1
ATOM 595 C C . ILE A 1 74 ? -17.363 6.555 40.867 1.00 76.19 74 ILE A C 1
ATOM 597 O O . ILE A 1 74 ? -18.093 6.186 41.789 1.00 76.19 74 ILE A O 1
ATOM 601 N N . SER A 1 75 ? -16.032 6.598 40.985 1.00 81.50 75 SER A N 1
ATOM 602 C CA . SER A 1 75 ? -15.325 6.247 42.224 1.00 81.50 75 SER A CA 1
ATOM 603 C C . SER A 1 75 ? -15.741 7.148 43.385 1.00 81.50 75 SER A C 1
ATOM 605 O O . SER A 1 75 ? -16.124 6.649 44.440 1.00 81.50 75 SER A O 1
ATOM 607 N N . ASN A 1 76 ? -15.777 8.465 43.168 1.00 82.31 76 ASN A N 1
ATOM 608 C CA . ASN A 1 76 ? -16.208 9.420 44.192 1.00 82.31 76 ASN A CA 1
ATOM 609 C C . ASN A 1 76 ? -17.656 9.171 44.650 1.00 82.31 76 ASN A C 1
ATOM 611 O O . ASN A 1 76 ? -17.982 9.333 45.826 1.00 82.31 76 ASN A O 1
ATOM 615 N N . ILE A 1 77 ? -18.542 8.760 43.736 1.00 76.25 77 ILE A N 1
ATOM 616 C CA . ILE A 1 77 ? -19.931 8.414 44.075 1.00 76.25 77 ILE A CA 1
ATOM 617 C C . ILE A 1 77 ? -19.991 7.152 44.951 1.00 76.25 77 ILE A C 1
ATOM 619 O O . ILE A 1 77 ? -20.814 7.098 45.869 1.00 76.25 77 ILE A O 1
ATOM 623 N N . MET A 1 78 ? -19.136 6.152 44.703 1.00 74.31 78 MET A N 1
ATOM 624 C CA . MET A 1 78 ? -19.057 4.955 45.552 1.00 74.31 78 MET A CA 1
ATOM 625 C C . MET A 1 78 ? -18.596 5.297 46.971 1.00 74.31 78 MET A C 1
ATOM 627 O O . MET A 1 78 ? -19.247 4.871 47.922 1.00 74.31 78 MET A O 1
ATOM 631 N N . ASP A 1 79 ? -17.579 6.147 47.124 1.00 84.25 79 ASP A N 1
ATOM 632 C CA . ASP A 1 79 ? -17.079 6.561 48.443 1.00 84.25 79 ASP A CA 1
ATOM 633 C C . ASP A 1 79 ? -18.150 7.301 49.268 1.00 84.25 79 ASP A C 1
ATOM 635 O O . ASP A 1 79 ? -18.314 7.076 50.474 1.00 84.25 79 ASP A O 1
ATOM 639 N N . ILE A 1 80 ? -18.939 8.164 48.614 1.00 83.50 80 ILE A N 1
ATOM 640 C CA . ILE A 1 80 ? -20.078 8.845 49.251 1.00 83.50 80 ILE A CA 1
ATOM 641 C C . ILE A 1 80 ? -21.128 7.822 49.701 1.00 83.50 80 ILE A C 1
ATOM 643 O O . ILE A 1 80 ? -21.668 7.934 50.805 1.00 83.50 80 ILE A O 1
ATOM 647 N N . LYS A 1 81 ? -21.415 6.814 48.869 1.00 78.50 81 LYS A N 1
ATOM 648 C CA . LYS A 1 81 ? -22.389 5.763 49.183 1.00 78.50 81 LYS A CA 1
ATOM 649 C C . LYS A 1 81 ? -21.936 4.909 50.369 1.00 78.50 81 LYS A C 1
ATOM 651 O O . LYS A 1 81 ? -22.741 4.647 51.261 1.00 78.50 81 LYS A O 1
ATOM 656 N N . ASP A 1 82 ? -20.661 4.541 50.424 1.00 83.31 82 ASP A N 1
ATOM 657 C CA . ASP A 1 82 ? -20.094 3.771 51.535 1.00 83.31 82 ASP A CA 1
ATOM 658 C C . ASP A 1 82 ? -20.133 4.563 52.846 1.00 83.31 82 ASP A C 1
ATOM 660 O O . ASP A 1 82 ? -20.521 4.029 53.890 1.00 83.31 82 ASP A O 1
ATOM 664 N N . THR A 1 83 ? -19.846 5.867 52.784 1.00 86.50 83 THR A N 1
ATOM 665 C CA . THR A 1 83 ? -19.976 6.771 53.937 1.00 86.50 83 THR A CA 1
ATOM 666 C C . THR A 1 83 ? -21.422 6.816 54.446 1.00 86.50 83 THR A C 1
ATOM 668 O O . THR A 1 83 ? -21.662 6.692 55.648 1.00 86.50 83 THR A O 1
ATOM 671 N N . GLN A 1 84 ? -22.407 6.919 53.546 1.00 78.75 84 GLN A N 1
ATOM 672 C CA . GLN A 1 84 ? -23.827 6.899 53.920 1.00 78.75 84 GLN A CA 1
ATOM 673 C C . GLN A 1 84 ? -24.243 5.570 54.567 1.00 78.75 84 GLN A C 1
ATOM 675 O O . GLN A 1 84 ? -24.936 5.572 55.586 1.00 78.75 84 GLN A O 1
ATOM 680 N N . ILE A 1 85 ? -23.797 4.436 54.017 1.00 81.00 85 ILE A N 1
ATOM 681 C CA . ILE A 1 85 ? -24.066 3.104 54.581 1.00 81.00 85 ILE A CA 1
ATOM 682 C C . ILE A 1 85 ? -23.460 2.981 55.986 1.00 81.00 85 ILE A C 1
ATOM 684 O O . ILE A 1 85 ? -24.096 2.445 56.903 1.00 81.00 85 ILE A O 1
ATOM 688 N N . GLN A 1 86 ? -22.250 3.506 56.187 1.00 88.56 86 GLN A N 1
ATOM 689 C CA . GLN A 1 86 ? -21.582 3.496 57.483 1.00 88.56 86 GLN A CA 1
ATOM 690 C C . GLN A 1 86 ? -22.340 4.329 58.527 1.00 88.56 86 GLN A C 1
ATOM 692 O O . GLN A 1 86 ? -22.538 3.866 59.655 1.00 88.56 86 GLN A O 1
ATOM 697 N N . GLU A 1 87 ? -22.796 5.533 58.170 1.00 81.25 87 GLU A N 1
ATOM 698 C CA . GLU A 1 87 ? -23.591 6.377 59.069 1.00 81.25 87 GLU A CA 1
ATOM 699 C C . GLU A 1 87 ? -24.932 5.732 59.428 1.00 81.25 87 GLU A C 1
ATOM 701 O O . GLU A 1 87 ? -25.299 5.703 60.606 1.00 81.25 87 GLU A O 1
ATOM 706 N N . GLN A 1 88 ? -25.618 5.132 58.451 1.00 76.31 88 GLN A N 1
ATOM 707 C CA . GLN A 1 88 ? -26.861 4.395 58.686 1.00 76.31 88 GLN A CA 1
ATOM 708 C C . GLN A 1 88 ? -26.638 3.214 59.641 1.00 76.31 88 GLN A C 1
ATOM 710 O O . GLN A 1 88 ? -27.388 3.027 60.600 1.00 76.31 88 GLN A O 1
ATOM 715 N N . THR A 1 89 ? -25.549 2.466 59.450 1.00 83.44 89 THR A N 1
ATOM 716 C CA . THR A 1 89 ? -25.168 1.357 60.338 1.00 83.44 89 THR A CA 1
ATOM 717 C C . THR A 1 89 ? -24.899 1.848 61.764 1.00 83.44 89 THR A C 1
ATOM 719 O O . THR A 1 89 ? -25.350 1.236 62.735 1.00 83.44 89 THR A O 1
ATOM 722 N N . ARG A 1 90 ? -24.199 2.983 61.915 1.00 85.00 90 ARG A N 1
ATOM 723 C CA . ARG A 1 90 ? -23.919 3.599 63.221 1.00 85.00 90 ARG A CA 1
ATOM 724 C C . ARG A 1 90 ? -25.201 4.058 63.916 1.00 85.00 90 ARG A C 1
ATOM 726 O O . ARG A 1 90 ? -25.344 3.840 65.119 1.00 85.00 90 ARG A O 1
ATOM 733 N N . PHE A 1 91 ? -26.121 4.664 63.169 1.00 80.19 91 PHE A N 1
ATOM 734 C CA . PHE A 1 91 ? -27.415 5.100 63.684 1.00 80.19 91 PHE A CA 1
ATOM 735 C C . PHE A 1 91 ? -28.256 3.912 64.162 1.00 80.19 91 PHE A C 1
ATOM 737 O O . PHE A 1 91 ? -28.714 3.913 65.303 1.00 80.19 91 PHE A O 1
ATOM 744 N N . ASN A 1 92 ? -28.365 2.855 63.351 1.00 75.75 92 ASN A N 1
ATOM 745 C CA . ASN A 1 92 ? -29.096 1.638 63.709 1.00 75.75 92 ASN A CA 1
ATOM 746 C C . ASN A 1 92 ? -28.525 0.975 64.967 1.00 75.75 92 ASN A C 1
ATOM 748 O O . ASN A 1 92 ? -29.280 0.574 65.851 1.00 75.75 92 ASN A O 1
ATOM 752 N N . LYS A 1 93 ? -27.195 0.914 65.096 1.00 85.81 93 LYS A N 1
ATOM 753 C CA . LYS A 1 93 ? -26.548 0.392 66.306 1.00 85.81 93 LYS A CA 1
ATOM 754 C C . LYS A 1 93 ? -26.879 1.231 67.544 1.00 85.81 93 LYS A C 1
ATOM 756 O O . LYS A 1 93 ? -27.269 0.671 68.564 1.00 85.81 93 LYS A O 1
ATOM 761 N N . SER A 1 94 ? -26.771 2.558 67.447 1.00 84.00 94 SER A N 1
ATOM 762 C CA . SER A 1 94 ? -27.109 3.461 68.555 1.00 84.00 94 SER A CA 1
ATOM 763 C C . SER A 1 94 ? -28.578 3.338 68.959 1.00 84.00 94 SER A C 1
ATOM 765 O O . SER A 1 94 ? -28.885 3.331 70.148 1.00 84.00 94 SER A O 1
ATOM 767 N N . TYR A 1 95 ? -29.481 3.189 67.989 1.00 76.50 95 TYR A N 1
ATOM 768 C CA . TYR A 1 95 ? -30.895 2.959 68.253 1.00 76.50 95 TYR A CA 1
ATOM 769 C C . TYR A 1 95 ? -31.121 1.663 69.046 1.00 76.50 95 TYR A C 1
ATOM 771 O O . TYR A 1 95 ? -31.805 1.686 70.068 1.00 76.50 95 TYR A O 1
ATOM 779 N N . GLN A 1 96 ? -30.496 0.554 68.634 1.00 78.56 96 GLN A N 1
ATOM 780 C CA . GLN A 1 96 ? -30.600 -0.727 69.345 1.00 78.56 96 GLN A CA 1
ATOM 781 C C . GLN A 1 96 ? -30.066 -0.639 70.784 1.00 78.56 96 GLN A C 1
ATOM 783 O O . GLN A 1 96 ? -30.702 -1.144 71.705 1.00 78.56 96 GLN A O 1
ATOM 788 N N . GLU A 1 97 ? -28.949 0.060 71.008 1.00 82.38 97 GLU A N 1
ATOM 789 C CA . GLU A 1 97 ? -28.398 0.284 72.355 1.00 82.38 97 GLU A CA 1
ATOM 790 C C . GLU A 1 97 ? -29.368 1.063 73.259 1.00 82.38 97 GLU A C 1
ATOM 792 O O . GLU A 1 97 ? -29.551 0.709 74.426 1.00 82.38 97 GLU A O 1
ATOM 797 N N . ILE A 1 98 ? -30.029 2.094 72.720 1.00 76.88 98 ILE A N 1
ATOM 798 C CA . ILE A 1 98 ? -31.043 2.868 73.448 1.00 76.88 98 ILE A CA 1
ATOM 799 C C . ILE A 1 98 ? -32.239 1.977 73.801 1.00 76.88 98 ILE A C 1
ATOM 801 O O . ILE A 1 98 ? -32.687 1.981 74.949 1.00 76.88 98 ILE A O 1
ATOM 805 N N . VAL A 1 99 ? -32.735 1.190 72.841 1.00 73.81 99 VAL A N 1
ATOM 806 C CA . VAL A 1 99 ? -33.857 0.262 73.051 1.00 73.81 99 VAL A CA 1
ATOM 807 C C . VAL A 1 99 ? -33.537 -0.751 74.152 1.00 73.81 99 VAL A C 1
ATOM 809 O O . VAL A 1 99 ? -34.343 -0.933 75.065 1.00 73.81 99 VAL A O 1
ATOM 812 N N . GLU A 1 100 ? -32.356 -1.369 74.120 1.00 79.00 100 GLU A N 1
ATOM 813 C CA . GLU A 1 100 ? -31.936 -2.335 75.141 1.00 79.00 100 GLU A CA 1
ATOM 814 C C . GLU A 1 100 ? -31.769 -1.684 76.520 1.00 79.00 100 GLU A C 1
ATOM 816 O O . GLU A 1 100 ? -32.236 -2.226 77.524 1.00 79.00 100 GLU A O 1
ATOM 821 N N . HIS A 1 101 ? -31.202 -0.476 76.587 1.00 77.69 101 HIS A N 1
ATOM 822 C CA . HIS A 1 101 ? -31.096 0.268 77.843 1.00 77.69 101 HIS A CA 1
ATOM 823 C C . HIS A 1 101 ? -32.476 0.556 78.463 1.00 77.69 101 HIS A C 1
ATOM 825 O O . HIS A 1 101 ? -32.662 0.402 79.673 1.00 77.69 101 HIS A O 1
ATOM 831 N N . PHE A 1 102 ? -33.466 0.942 77.648 1.00 71.31 102 PHE A N 1
ATOM 832 C CA . PHE A 1 102 ? -34.833 1.167 78.126 1.00 71.31 102 PHE A CA 1
ATOM 833 C C . PHE A 1 102 ? -35.532 -0.123 78.562 1.00 71.31 102 PHE A C 1
ATOM 835 O O . PHE A 1 102 ? -36.195 -0.106 79.600 1.00 71.31 102 PHE A O 1
ATOM 842 N N . LYS A 1 103 ? -35.343 -1.241 77.847 1.00 71.38 103 LYS A N 1
ATOM 843 C CA . LYS A 1 103 ? -35.868 -2.552 78.267 1.00 71.38 103 LYS A CA 1
ATOM 844 C C . LYS A 1 103 ? -35.333 -2.962 79.641 1.00 71.38 103 LYS A C 1
ATOM 846 O O . LYS A 1 103 ? -36.120 -3.319 80.512 1.00 71.38 103 LYS A O 1
ATOM 851 N N . ILE A 1 104 ? -34.018 -2.851 79.858 1.00 75.88 104 ILE A N 1
ATOM 852 C CA . ILE A 1 104 ? -33.371 -3.203 81.136 1.00 75.88 104 ILE A CA 1
ATOM 853 C C . ILE A 1 104 ? -33.877 -2.312 82.278 1.00 75.88 104 ILE A C 1
ATOM 855 O O . ILE A 1 104 ? -34.124 -2.789 83.389 1.00 75.88 104 ILE A O 1
ATOM 859 N N . LYS A 1 105 ? -34.051 -1.008 82.025 1.00 68.69 105 LYS A N 1
ATOM 860 C CA . LYS A 1 105 ? -34.559 -0.078 83.039 1.00 68.69 105 LYS A CA 1
ATOM 861 C C . LYS A 1 105 ? -36.017 -0.375 83.408 1.00 68.69 105 LYS A C 1
ATOM 863 O O . LYS A 1 105 ? -36.343 -0.384 84.592 1.00 68.69 105 LYS A O 1
ATOM 868 N N . ALA A 1 106 ? -36.861 -0.682 82.421 1.00 63.41 106 ALA A N 1
ATOM 869 C CA . ALA A 1 106 ? -38.265 -1.033 82.635 1.00 63.41 106 ALA A CA 1
ATOM 870 C C . ALA A 1 106 ? -38.444 -2.312 83.472 1.00 63.41 106 ALA A C 1
ATOM 872 O O . ALA A 1 106 ? -39.371 -2.391 84.270 1.00 63.41 106 ALA A O 1
ATOM 873 N N . THR A 1 107 ? -37.541 -3.293 83.355 1.00 66.38 107 THR A N 1
ATOM 874 C CA . THR A 1 107 ? -37.603 -4.528 84.158 1.00 66.38 107 THR A CA 1
ATOM 875 C C . THR A 1 107 ? -37.246 -4.350 85.640 1.00 66.38 107 THR A C 1
ATOM 877 O O . THR A 1 107 ? -37.554 -5.233 86.434 1.00 66.38 107 THR A O 1
ATOM 880 N N . ASN A 1 108 ? -36.623 -3.229 86.030 1.00 65.38 108 ASN A N 1
ATOM 881 C CA . ASN A 1 108 ? -36.127 -3.006 87.396 1.00 65.38 108 ASN A CA 1
ATOM 882 C C . ASN A 1 108 ? -36.996 -2.053 88.247 1.00 65.38 108 ASN A C 1
ATOM 884 O O . ASN A 1 108 ? -36.840 -2.036 89.466 1.00 65.38 108 ASN A O 1
ATOM 888 N N . GLU A 1 109 ? -37.898 -1.267 87.648 1.00 58.62 109 GLU A N 1
ATOM 889 C CA . GLU A 1 109 ? -38.757 -0.295 88.350 1.00 58.62 109 GLU A CA 1
ATOM 890 C C . GLU A 1 109 ? -40.243 -0.687 88.205 1.00 58.62 109 GLU A C 1
ATOM 892 O O . GLU A 1 109 ? -40.879 -0.402 87.193 1.00 58.62 109 GLU A O 1
ATOM 897 N N . THR A 1 110 ? -40.811 -1.357 89.216 1.00 53.38 110 THR A N 1
ATOM 898 C CA . THR A 1 110 ? -42.209 -1.833 89.219 1.00 53.38 110 THR A CA 1
ATOM 899 C C . THR A 1 110 ? -43.262 -0.708 89.264 1.00 53.38 110 THR A C 1
ATOM 901 O O . THR A 1 110 ? -43.236 0.169 90.129 1.00 53.38 110 THR A O 1
ATOM 904 N N . ASP A 1 111 ? -44.219 -0.840 88.338 1.00 55.81 111 ASP A N 1
ATOM 905 C CA . ASP A 1 111 ? -45.663 -0.532 88.362 1.00 55.81 111 ASP A CA 1
ATOM 906 C C . ASP A 1 111 ? -46.222 0.885 88.139 1.00 55.81 111 ASP A C 1
ATOM 908 O O . ASP A 1 111 ? -47.429 1.001 87.947 1.00 55.81 111 ASP A O 1
ATOM 912 N N . ILE A 1 112 ? -45.426 1.958 88.045 1.00 55.09 112 ILE A N 1
ATOM 913 C CA . ILE A 1 112 ? -45.984 3.286 87.655 1.00 55.09 112 ILE A CA 1
ATOM 914 C C . ILE A 1 112 ? -45.324 3.872 86.401 1.00 55.09 112 ILE A C 1
ATOM 916 O O . ILE A 1 112 ? -46.003 4.462 85.561 1.00 55.09 112 ILE A O 1
ATOM 920 N N . TYR A 1 113 ? -44.019 3.666 86.212 1.00 55.34 113 TYR A N 1
ATOM 921 C CA . TYR A 1 113 ? -43.323 4.117 85.000 1.00 55.34 113 TYR A CA 1
ATOM 922 C C . TYR A 1 113 ? -43.359 3.091 83.859 1.00 55.34 113 TYR A C 1
ATOM 924 O O . TYR A 1 113 ? -43.140 3.466 82.709 1.00 55.34 113 TYR A O 1
ATOM 932 N N . GLY A 1 114 ? -43.689 1.826 84.148 1.00 62.19 114 GLY A N 1
ATOM 933 C CA . GLY A 1 114 ? -43.775 0.751 83.153 1.00 62.19 114 GLY A CA 1
ATOM 934 C C . GLY A 1 114 ? -44.782 1.039 82.038 1.00 62.19 114 GLY A C 1
ATOM 935 O O . GLY A 1 114 ? -44.440 0.904 80.867 1.00 62.19 114 GLY A O 1
ATOM 936 N N . ASP A 1 115 ? -45.973 1.542 82.374 1.00 67.50 115 ASP A N 1
ATOM 937 C CA . ASP A 1 115 ? -47.000 1.873 81.375 1.00 67.50 115 ASP A CA 1
ATOM 938 C C . ASP A 1 115 ? -46.606 3.075 80.509 1.00 67.50 115 ASP A C 1
ATOM 940 O O . ASP A 1 115 ? -46.795 3.054 79.292 1.00 67.50 115 ASP A O 1
ATOM 944 N N . GLN A 1 116 ? -45.991 4.109 81.094 1.00 69.62 116 GLN A N 1
ATOM 945 C CA . GLN A 1 116 ? -45.501 5.262 80.327 1.00 69.62 116 GLN A CA 1
ATOM 946 C C . GLN A 1 116 ? -44.342 4.875 79.400 1.00 69.62 116 GLN A C 1
ATOM 948 O O . GLN A 1 116 ? -44.285 5.345 78.262 1.00 69.62 116 GLN A O 1
ATOM 953 N N . ILE A 1 117 ? -43.443 3.999 79.859 1.00 66.25 117 ILE A N 1
ATOM 954 C CA . ILE A 1 117 ? -42.330 3.485 79.056 1.00 66.25 117 ILE A CA 1
ATOM 955 C C . ILE A 1 117 ? -42.843 2.564 77.947 1.00 66.25 117 ILE A C 1
ATOM 957 O O . ILE A 1 117 ? -42.408 2.719 76.812 1.00 66.25 117 ILE A O 1
ATOM 961 N N . ASN A 1 118 ? -43.800 1.676 78.221 1.00 69.25 118 ASN A N 1
ATOM 962 C CA . ASN A 1 118 ? -44.411 0.825 77.198 1.00 69.25 118 ASN A CA 1
ATOM 963 C C . ASN A 1 118 ? -45.162 1.649 76.150 1.00 69.25 118 ASN A C 1
ATOM 965 O O . ASN A 1 118 ? -44.973 1.422 74.962 1.00 69.25 118 ASN A O 1
ATOM 969 N N . THR A 1 119 ? -45.911 2.675 76.564 1.00 76.00 119 THR A N 1
ATOM 970 C CA . THR A 1 119 ? -46.592 3.583 75.625 1.00 76.00 119 THR A CA 1
ATOM 971 C C . THR A 1 119 ? -45.584 4.342 74.754 1.00 76.00 119 THR A C 1
ATOM 973 O O . THR A 1 119 ? -45.789 4.506 73.552 1.00 76.00 119 THR A O 1
ATOM 976 N N . LEU A 1 120 ? -44.459 4.786 75.330 1.00 72.50 120 LEU A N 1
ATOM 977 C CA . LEU A 1 120 ? -43.370 5.402 74.568 1.00 72.50 120 LEU A CA 1
ATOM 978 C C . LEU A 1 120 ? -42.683 4.402 73.632 1.00 72.50 120 LEU A C 1
ATOM 980 O O . LEU A 1 120 ? -42.392 4.765 72.497 1.00 72.50 120 LEU A O 1
ATOM 984 N N . LEU A 1 121 ? -42.439 3.162 74.062 1.00 70.69 121 LEU A N 1
ATOM 985 C CA . LEU A 1 121 ? -41.831 2.109 73.242 1.00 70.69 121 LEU A CA 1
ATOM 986 C C . LEU A 1 121 ? -42.748 1.655 72.103 1.00 70.69 121 LEU A C 1
ATOM 988 O O . LEU A 1 121 ? -42.251 1.403 71.007 1.00 70.69 121 LEU A O 1
ATOM 992 N N . GLU A 1 122 ? -44.061 1.598 72.315 1.00 73.75 122 GLU A N 1
ATOM 993 C CA . GLU A 1 122 ? -45.048 1.357 71.260 1.00 73.75 122 GLU A CA 1
ATOM 994 C C . GLU A 1 122 ? -45.131 2.545 70.301 1.00 73.75 122 GLU A C 1
ATOM 996 O O . GLU A 1 122 ? -45.108 2.356 69.087 1.00 73.75 122 GLU A O 1
ATOM 1001 N N . TYR A 1 123 ? -45.130 3.783 70.810 1.00 74.94 123 TYR A N 1
ATOM 1002 C CA . TYR A 1 123 ? -45.068 4.976 69.965 1.00 74.94 123 TYR A CA 1
ATOM 1003 C C . TYR A 1 123 ? -43.786 5.001 69.121 1.00 74.94 123 TYR A C 1
ATOM 1005 O O . TYR A 1 123 ? -43.851 5.235 67.912 1.00 74.94 123 TYR A O 1
ATOM 1013 N N . PHE A 1 124 ? -42.630 4.702 69.721 1.00 68.19 124 PHE A N 1
ATOM 1014 C CA . PHE A 1 124 ? -41.357 4.603 69.012 1.00 68.19 124 PHE A CA 1
ATOM 1015 C C . PHE A 1 124 ? -41.321 3.420 68.042 1.00 68.19 124 PHE A C 1
ATOM 1017 O O . PHE A 1 124 ? -40.849 3.612 66.926 1.00 68.19 124 PHE A O 1
ATOM 1024 N N . SER A 1 125 ? -41.856 2.249 68.401 1.00 70.38 125 SER A N 1
ATOM 1025 C CA . SER A 1 125 ? -41.984 1.110 67.478 1.00 70.38 125 SER A CA 1
ATOM 1026 C C . SER A 1 125 ? -42.871 1.462 66.292 1.00 70.38 125 SER A C 1
ATOM 1028 O O . SER A 1 125 ? -42.461 1.236 65.163 1.00 70.38 125 SER A O 1
ATOM 1030 N N . SER A 1 126 ? -44.014 2.122 66.515 1.00 70.19 126 SER A N 1
ATOM 1031 C CA . SER A 1 126 ? -44.896 2.570 65.428 1.00 70.19 126 SER A CA 1
ATOM 1032 C C . SER A 1 126 ? -44.216 3.611 64.531 1.00 70.19 126 SER A C 1
ATOM 1034 O O . SER A 1 126 ? -44.348 3.578 63.311 1.00 70.19 126 SER A O 1
ATOM 1036 N N . LYS A 1 127 ? -43.416 4.521 65.107 1.00 67.19 127 LYS A N 1
ATOM 1037 C CA . LYS A 1 127 ? -42.612 5.487 64.345 1.00 67.19 127 LYS A CA 1
ATOM 1038 C C . LYS A 1 127 ? -41.510 4.791 63.548 1.00 67.19 127 LYS A C 1
ATOM 1040 O O . LYS A 1 127 ? -41.262 5.203 62.421 1.00 67.19 127 LYS A O 1
ATOM 1045 N N . VAL A 1 128 ? -40.871 3.758 64.095 1.00 58.41 128 VAL A N 1
ATOM 1046 C CA . VAL A 1 128 ? -39.849 2.963 63.398 1.00 58.41 128 VAL A CA 1
ATOM 1047 C C . VAL A 1 128 ? -40.454 2.067 62.317 1.00 58.41 128 VAL A C 1
ATOM 1049 O O . VAL A 1 128 ? -39.861 1.953 61.250 1.00 58.41 128 VAL A O 1
ATOM 1052 N N . GLU A 1 129 ? -41.662 1.534 62.499 1.00 58.84 129 GLU A N 1
ATOM 1053 C CA . GLU A 1 129 ? -42.438 0.891 61.426 1.00 58.84 129 GLU A CA 1
ATOM 1054 C C . GLU A 1 129 ? -42.736 1.871 60.278 1.00 58.84 129 GLU A C 1
ATOM 1056 O O . GLU A 1 129 ? -42.526 1.562 59.105 1.00 58.84 129 GLU A O 1
ATOM 1061 N N . VAL A 1 130 ? -43.103 3.114 60.606 1.00 56.62 130 VAL A N 1
ATOM 1062 C CA . VAL A 1 130 ? -43.281 4.192 59.614 1.00 56.62 130 VAL A CA 1
ATOM 1063 C C . VAL A 1 130 ? -41.959 4.594 58.934 1.00 56.62 130 VAL A C 1
ATOM 1065 O O . VAL A 1 130 ? -41.988 5.090 57.809 1.00 56.62 130 VAL A O 1
ATOM 1068 N N . PHE A 1 131 ? -40.798 4.369 59.563 1.00 49.16 131 PHE A N 1
ATOM 1069 C CA . PHE A 1 131 ? -39.471 4.571 58.953 1.00 49.16 131 PHE A CA 1
ATOM 1070 C C . PHE A 1 131 ? -38.935 3.342 58.193 1.00 49.16 131 PHE A C 1
ATOM 1072 O O . PHE A 1 131 ? -38.110 3.514 57.299 1.00 49.16 131 PHE A O 1
ATOM 1079 N N . THR A 1 132 ? -39.430 2.133 58.465 1.00 54.50 132 THR A N 1
ATOM 1080 C CA . THR A 1 132 ? -39.055 0.900 57.742 1.00 54.50 132 THR A CA 1
ATOM 1081 C C . THR A 1 132 ? -39.911 0.667 56.494 1.00 54.50 132 THR A C 1
ATOM 1083 O O . THR A 1 132 ? -39.417 0.129 55.505 1.00 54.50 132 THR A O 1
ATOM 1086 N N . GLU A 1 133 ? -41.152 1.167 56.441 1.00 56.41 133 GLU A N 1
ATOM 1087 C CA . GLU A 1 133 ? -41.937 1.234 55.195 1.00 56.41 133 GLU A CA 1
ATOM 1088 C C . GLU A 1 133 ? -41.195 1.933 54.027 1.00 56.41 133 GLU A C 1
ATOM 1090 O O . GLU A 1 133 ? -41.195 1.406 52.907 1.00 56.41 133 GLU A O 1
ATOM 1095 N N . PRO A 1 134 ? -40.556 3.107 54.224 1.00 57.84 134 PRO A N 1
ATOM 1096 C CA . PRO A 1 134 ? -39.735 3.722 53.193 1.00 57.84 134 PRO A CA 1
ATOM 1097 C C . PRO A 1 134 ? -38.413 2.984 52.945 1.00 57.84 134 PRO A C 1
ATOM 1099 O O . PRO A 1 134 ? -37.898 3.117 51.839 1.00 57.84 134 PRO A O 1
ATOM 1102 N N . GLU A 1 135 ? -37.877 2.189 53.881 1.00 55.72 135 GLU A N 1
ATOM 1103 C CA . GLU A 1 135 ? -36.719 1.311 53.618 1.00 55.72 135 GLU A CA 1
ATOM 1104 C C . GLU A 1 135 ? -37.084 0.148 52.692 1.00 55.72 135 GLU A C 1
ATOM 1106 O O . GLU A 1 135 ? -36.422 -0.009 51.673 1.00 55.72 135 GLU A O 1
ATOM 1111 N N . ASN A 1 136 ? -38.191 -0.565 52.928 1.00 63.69 136 ASN A N 1
ATOM 1112 C CA . ASN A 1 136 ? -38.671 -1.608 52.007 1.00 63.69 136 ASN A CA 1
ATOM 1113 C C . ASN A 1 136 ? -38.965 -1.037 50.608 1.00 63.69 136 ASN A C 1
ATOM 1115 O O . ASN A 1 136 ? -38.648 -1.642 49.582 1.00 63.69 136 ASN A O 1
ATOM 1119 N N . LYS A 1 137 ? -39.528 0.180 50.543 1.00 68.69 137 LYS A N 1
ATOM 1120 C CA . LYS A 1 137 ? -39.697 0.892 49.267 1.00 68.69 137 LYS A CA 1
ATOM 1121 C C . LYS A 1 137 ? -38.347 1.251 48.639 1.00 68.69 137 LYS A C 1
ATOM 1123 O O . LYS A 1 137 ? -38.197 1.072 47.434 1.00 68.69 137 LYS A O 1
ATOM 1128 N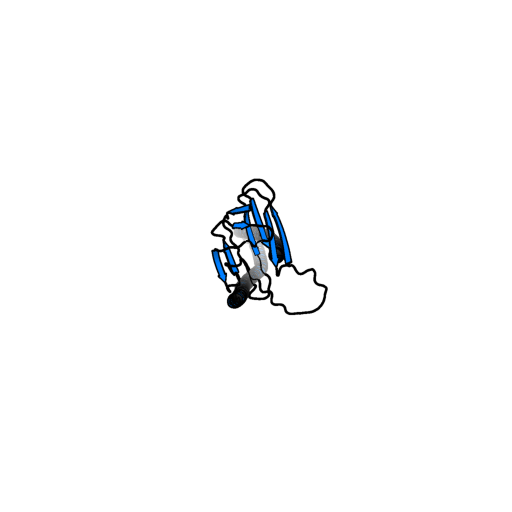 N . ARG A 1 138 ? -37.354 1.711 49.407 1.00 63.53 138 ARG A N 1
ATOM 1129 C CA . ARG A 1 138 ? -35.995 1.995 48.903 1.00 63.53 138 ARG A CA 1
ATOM 1130 C C . ARG A 1 138 ? -35.280 0.739 48.417 1.00 63.53 138 ARG A C 1
ATOM 1132 O O . ARG A 1 138 ? -34.625 0.809 47.384 1.00 63.53 138 ARG A O 1
ATOM 1139 N N . GLU A 1 139 ? -35.435 -0.384 49.104 1.00 66.81 139 GLU A N 1
ATOM 1140 C CA . GLU A 1 139 ? -34.852 -1.669 48.721 1.00 66.81 139 GLU A CA 1
ATOM 1141 C C . GLU A 1 139 ? -35.464 -2.153 47.402 1.00 66.81 139 GLU A C 1
ATOM 1143 O O . GLU A 1 139 ? -34.731 -2.402 46.448 1.00 66.81 139 GLU A O 1
ATOM 1148 N N . SER A 1 140 ? -36.795 -2.075 47.261 1.00 77.12 140 SER A N 1
ATOM 1149 C CA . SER A 1 140 ? -37.476 -2.366 45.988 1.00 77.12 140 SER A CA 1
ATOM 1150 C C . SER A 1 140 ? -37.041 -1.441 44.837 1.00 77.12 140 SER A C 1
ATOM 1152 O O . SER A 1 140 ? -36.908 -1.872 43.691 1.00 77.12 140 SER A O 1
ATOM 1154 N N . VAL A 1 141 ? -36.774 -0.161 45.125 1.00 70.12 141 VAL A N 1
ATOM 1155 C CA . VAL A 1 141 ? -36.272 0.805 44.136 1.00 70.12 141 VAL A CA 1
ATOM 1156 C C . VAL A 1 141 ? -34.815 0.511 43.775 1.00 70.12 141 VAL A C 1
ATOM 1158 O O . VAL A 1 141 ? -34.453 0.624 42.606 1.00 70.12 141 VAL A O 1
ATOM 1161 N N . SER A 1 142 ? -33.988 0.104 44.739 1.00 66.31 142 SER A N 1
ATOM 1162 C CA . SER A 1 142 ? -32.595 -0.292 44.521 1.00 66.31 142 SER A CA 1
ATOM 1163 C C . SER A 1 142 ? -32.504 -1.561 43.673 1.00 66.31 142 SER A C 1
ATOM 1165 O O . SER A 1 142 ? -31.733 -1.599 42.717 1.00 66.31 142 SER A O 1
ATOM 1167 N N . GLU A 1 143 ? -33.332 -2.568 43.952 1.00 79.12 143 GLU A N 1
ATOM 1168 C CA . GLU A 1 143 ? -33.441 -3.780 43.133 1.00 79.12 143 GLU A CA 1
ATOM 1169 C C . GLU A 1 143 ? -33.900 -3.458 41.708 1.00 79.12 143 GLU A C 1
ATOM 1171 O O . GLU A 1 143 ? -33.306 -3.929 40.737 1.00 79.12 143 GLU A O 1
ATOM 1176 N N . LEU A 1 144 ? -34.912 -2.596 41.559 1.00 82.25 144 LEU A N 1
ATOM 1177 C CA . LEU A 1 144 ? -35.378 -2.143 40.249 1.00 82.25 144 LEU A CA 1
ATOM 1178 C C . LEU A 1 144 ? -34.290 -1.365 39.493 1.00 82.25 144 LEU A C 1
ATOM 1180 O O . LEU A 1 144 ? -34.155 -1.498 38.274 1.00 82.25 144 LEU A O 1
ATOM 1184 N N . MET A 1 145 ? -33.510 -0.545 40.198 1.00 67.62 145 MET A N 1
ATOM 1185 C CA . MET A 1 145 ? -32.395 0.201 39.623 1.00 67.62 145 MET A CA 1
ATOM 1186 C C . MET A 1 145 ? -31.282 -0.746 39.170 1.00 67.62 145 MET A C 1
ATOM 1188 O O . MET A 1 145 ? -30.827 -0.626 38.034 1.00 67.62 145 MET A O 1
ATOM 1192 N N . GLN A 1 146 ? -30.918 -1.732 39.991 1.00 76.31 146 GLN A N 1
ATOM 1193 C CA . GLN A 1 146 ? -29.933 -2.751 39.639 1.00 76.31 146 GLN A CA 1
ATOM 1194 C C . GLN A 1 146 ? -30.391 -3.581 38.435 1.00 76.31 146 GLN A C 1
ATOM 1196 O O . GLN A 1 146 ? -29.639 -3.757 37.481 1.00 76.31 146 GLN A O 1
ATOM 1201 N N . PHE A 1 147 ? -31.659 -3.996 38.412 1.00 86.69 147 PHE A N 1
ATOM 1202 C CA . PHE A 1 147 ? -32.251 -4.693 37.273 1.00 86.69 147 PHE A CA 1
ATOM 1203 C C . PHE A 1 147 ? -32.184 -3.862 35.983 1.00 86.69 147 PHE A C 1
ATOM 1205 O O . PHE A 1 147 ? -31.869 -4.389 34.914 1.00 86.69 147 PHE A O 1
ATOM 1212 N N . ASN A 1 148 ? -32.466 -2.557 36.059 1.00 74.69 148 ASN A N 1
ATOM 1213 C CA . ASN A 1 148 ? -32.354 -1.666 34.905 1.00 74.69 148 ASN A CA 1
ATOM 1214 C C . ASN A 1 148 ? -30.897 -1.498 34.450 1.00 74.69 148 ASN A C 1
ATOM 1216 O O . ASN A 1 148 ? -30.652 -1.533 33.245 1.00 74.69 148 ASN A O 1
ATOM 1220 N N . ILE A 1 149 ? -29.943 -1.364 35.377 1.00 76.81 149 ILE A N 1
ATOM 1221 C CA . ILE A 1 149 ? -28.506 -1.289 35.066 1.00 76.81 149 ILE A CA 1
ATOM 1222 C C . ILE A 1 149 ? -28.058 -2.562 34.343 1.00 76.81 149 ILE A C 1
ATOM 1224 O O . ILE A 1 149 ? -27.516 -2.476 33.242 1.00 76.81 149 ILE A O 1
ATOM 1228 N N . ASP A 1 150 ? -28.372 -3.735 34.891 1.00 84.56 150 ASP A N 1
ATOM 1229 C CA . ASP A 1 150 ? -28.009 -5.023 34.297 1.00 84.56 150 ASP A CA 1
ATOM 1230 C C . ASP A 1 150 ? -28.634 -5.199 32.904 1.00 84.56 150 ASP A C 1
ATOM 1232 O O . ASP A 1 150 ? -28.003 -5.719 31.976 1.00 84.56 150 ASP A O 1
ATOM 1236 N N . ARG A 1 151 ? -29.886 -4.753 32.730 1.00 88.12 151 ARG A N 1
ATOM 1237 C CA . ARG A 1 151 ? -30.581 -4.784 31.437 1.00 88.12 151 ARG A CA 1
ATOM 1238 C C . ARG A 1 151 ? -29.888 -3.896 30.407 1.00 88.12 151 ARG A C 1
ATOM 1240 O O . ARG A 1 151 ? -29.675 -4.343 29.278 1.00 88.12 151 ARG A O 1
ATOM 1247 N N . GLU A 1 152 ? -29.558 -2.658 30.764 1.00 78.69 152 GLU A N 1
ATOM 1248 C CA . GLU A 1 152 ? -28.898 -1.732 29.840 1.00 78.69 152 GLU A CA 1
ATOM 1249 C C . GLU A 1 152 ? -27.453 -2.151 29.553 1.00 78.69 152 GLU A C 1
ATOM 1251 O O . GLU A 1 152 ? -27.017 -2.061 28.409 1.00 78.69 152 GLU A O 1
ATOM 1256 N N . GLN A 1 153 ? -26.738 -2.723 30.523 1.00 79.81 153 GLN A N 1
ATOM 1257 C CA . GLN A 1 153 ? -25.399 -3.265 30.301 1.00 79.81 153 GLN A CA 1
ATOM 1258 C C . GLN A 1 153 ? -25.417 -4.442 29.317 1.00 79.81 153 GLN A C 1
ATOM 1260 O O . GLN A 1 153 ? -24.601 -4.494 28.396 1.00 79.81 153 GLN A O 1
ATOM 1265 N N . LYS A 1 154 ? -26.398 -5.350 29.429 1.00 89.44 154 LYS A N 1
ATOM 1266 C CA . LYS A 1 154 ? -26.597 -6.425 28.440 1.00 89.44 154 LYS A CA 1
ATOM 1267 C C . LYS A 1 154 ? -26.917 -5.878 27.048 1.00 89.44 154 LYS A C 1
ATOM 1269 O O . LYS A 1 154 ? -26.373 -6.378 26.063 1.00 89.44 154 LYS A O 1
ATOM 1274 N N . ARG A 1 155 ? -27.769 -4.850 26.953 1.00 83.62 155 ARG A N 1
ATOM 1275 C CA . ARG A 1 155 ? -28.079 -4.182 25.676 1.00 83.62 155 ARG A CA 1
ATOM 1276 C C . ARG A 1 155 ? -26.848 -3.525 25.066 1.00 83.62 155 ARG A C 1
ATOM 1278 O O . ARG A 1 155 ? -26.613 -3.683 23.871 1.00 83.62 155 ARG A O 1
ATOM 1285 N N . PHE A 1 156 ? -26.060 -2.829 25.879 1.00 80.88 156 PHE A N 1
ATOM 1286 C CA . PHE A 1 156 ? -24.839 -2.169 25.438 1.00 80.88 156 PHE A CA 1
ATOM 1287 C C . PHE A 1 156 ? -23.818 -3.180 24.912 1.00 80.88 156 PHE A C 1
ATOM 1289 O O . PHE A 1 156 ? -23.343 -3.023 23.790 1.00 80.88 156 PHE A O 1
ATOM 1296 N N . ASN A 1 157 ? -23.553 -4.255 25.661 1.00 82.38 157 ASN A N 1
ATOM 1297 C CA . ASN A 1 157 ? -22.626 -5.306 25.235 1.00 82.38 157 ASN A CA 1
ATOM 1298 C C . ASN A 1 157 ? -23.082 -5.957 23.921 1.00 82.38 157 ASN A C 1
ATOM 1300 O O . ASN A 1 157 ? -22.302 -6.052 22.978 1.00 82.38 157 ASN A O 1
ATOM 1304 N N . SER A 1 158 ? -24.370 -6.297 23.803 1.00 90.50 158 SER A N 1
ATOM 1305 C CA . SER A 1 158 ? -24.915 -6.858 22.561 1.00 90.50 158 SER A CA 1
ATOM 1306 C C . SER A 1 158 ? -24.812 -5.893 21.374 1.00 90.50 158 SER A C 1
ATOM 1308 O O . SER A 1 158 ? -24.583 -6.335 20.248 1.00 90.50 158 SER A O 1
ATOM 1310 N N . SER A 1 159 ? -24.997 -4.588 21.599 1.00 84.31 159 SER A N 1
ATOM 1311 C CA . SER A 1 159 ? -24.843 -3.572 20.555 1.00 84.31 159 SER A CA 1
ATOM 1312 C C . SER A 1 159 ? -23.381 -3.396 20.148 1.00 84.31 159 SER A C 1
ATOM 1314 O O . SER A 1 159 ? -23.103 -3.182 18.970 1.00 84.31 159 SER A O 1
ATOM 1316 N N . TYR A 1 160 ? -22.452 -3.467 21.103 1.00 75.94 160 TYR A N 1
ATOM 1317 C CA . TYR A 1 160 ? -21.020 -3.381 20.842 1.00 75.94 160 TYR A CA 1
ATOM 1318 C C . TYR A 1 160 ? -20.548 -4.552 19.972 1.00 75.94 160 TYR A C 1
ATOM 1320 O O . TYR A 1 160 ? -19.914 -4.322 18.942 1.00 75.94 160 TYR A O 1
ATOM 1328 N N . ASP A 1 161 ? -20.948 -5.780 20.311 1.00 87.62 161 ASP A N 1
ATOM 1329 C CA . ASP A 1 161 ? -20.605 -6.981 19.540 1.00 87.62 161 ASP A CA 1
ATOM 1330 C C . ASP A 1 161 ? -21.105 -6.893 18.088 1.00 87.62 161 ASP A C 1
ATOM 1332 O O . ASP A 1 161 ? -20.368 -7.202 17.149 1.00 87.62 161 ASP A O 1
ATOM 1336 N N . GLN A 1 162 ? -22.328 -6.388 17.879 1.00 88.00 162 GLN A N 1
ATOM 1337 C CA . GLN A 1 162 ? -22.865 -6.153 16.533 1.00 88.00 162 GLN A CA 1
ATOM 1338 C C . GLN A 1 162 ? -22.058 -5.115 15.746 1.00 88.00 162 GLN A C 1
ATOM 1340 O O . GLN A 1 162 ? -21.814 -5.308 14.556 1.00 88.00 162 GLN A O 1
ATOM 1345 N N . ILE A 1 163 ? -21.640 -4.015 16.380 1.00 78.12 163 ILE A N 1
ATOM 1346 C CA . ILE A 1 163 ? -20.825 -2.984 15.721 1.00 78.12 163 ILE A CA 1
ATOM 1347 C C . ILE A 1 163 ? -19.469 -3.562 15.306 1.00 78.12 163 ILE A C 1
ATOM 1349 O O . ILE A 1 163 ? -19.027 -3.322 14.181 1.00 78.12 163 ILE A O 1
ATOM 1353 N N . VAL A 1 164 ? -18.827 -4.338 16.183 1.00 76.38 164 VAL A N 1
ATOM 1354 C CA . VAL A 1 164 ? -17.528 -4.966 15.907 1.00 76.38 164 VAL A CA 1
ATOM 1355 C C . VAL A 1 164 ? -17.628 -5.954 14.744 1.00 76.38 164 VAL A C 1
ATOM 1357 O O . VAL A 1 164 ? -16.807 -5.889 13.827 1.00 76.38 164 VAL A O 1
ATOM 1360 N N . GLU A 1 165 ? -18.638 -6.825 14.724 1.00 84.12 165 GLU A N 1
ATOM 1361 C CA . GLU A 1 165 ? -18.822 -7.780 13.622 1.00 84.12 165 GLU A CA 1
ATOM 1362 C C . GLU A 1 165 ? -19.194 -7.083 12.303 1.00 84.12 165 GLU A C 1
ATOM 1364 O O . GLU A 1 165 ? -18.598 -7.380 11.266 1.00 84.12 165 GLU A O 1
ATOM 1369 N N . ASN A 1 166 ? -20.064 -6.067 12.328 1.00 75.81 166 ASN A N 1
ATOM 1370 C CA . ASN A 1 166 ? -20.378 -5.272 11.135 1.00 75.81 166 ASN A CA 1
ATOM 1371 C C . ASN A 1 166 ? -19.138 -4.566 10.569 1.00 75.81 166 ASN A C 1
ATOM 1373 O O . ASN A 1 166 ? -18.930 -4.544 9.355 1.00 75.81 166 ASN A O 1
ATOM 1377 N N . PHE A 1 167 ? -18.292 -4.001 11.437 1.00 70.56 167 PHE A N 1
ATOM 1378 C CA . PHE A 1 167 ? -17.050 -3.355 11.019 1.00 70.56 167 PHE A CA 1
ATOM 1379 C C . PHE A 1 167 ? -16.064 -4.359 10.411 1.00 70.56 167 PHE A C 1
ATOM 1381 O O . PHE A 1 167 ? -15.436 -4.077 9.389 1.00 70.56 167 PHE A O 1
ATOM 1388 N N . LYS A 1 168 ? -15.950 -5.549 11.003 1.00 73.62 168 LYS A N 1
ATOM 1389 C CA . LYS A 1 168 ? -15.077 -6.629 10.532 1.00 73.62 168 LYS A CA 1
ATOM 1390 C C . LYS A 1 168 ? -15.514 -7.157 9.166 1.00 73.62 168 LYS A C 1
ATOM 1392 O O . LYS A 1 168 ? -14.670 -7.319 8.286 1.00 73.62 168 LYS A O 1
ATOM 1397 N N . GLU A 1 169 ? -16.811 -7.363 8.961 1.00 76.75 169 GLU A N 1
ATOM 1398 C CA . GLU A 1 169 ? -17.364 -7.813 7.679 1.00 76.75 169 GLU A CA 1
ATOM 1399 C C . GLU A 1 169 ? -17.297 -6.724 6.597 1.00 76.75 169 GLU A C 1
ATOM 1401 O O . GLU A 1 169 ? -16.873 -6.995 5.471 1.00 76.75 169 GLU A O 1
ATOM 1406 N N . SER A 1 170 ? -17.596 -5.465 6.936 1.00 70.12 170 SER A N 1
ATOM 1407 C CA . SER A 1 170 ? -17.454 -4.330 6.008 1.00 70.12 170 SER A CA 1
ATOM 1408 C C . SER A 1 170 ? -15.993 -4.101 5.588 1.00 70.12 170 SER A C 1
ATOM 1410 O O . SER A 1 170 ? -15.707 -3.827 4.420 1.00 70.12 170 SER A O 1
ATOM 1412 N N . SER A 1 171 ? -15.047 -4.272 6.515 1.00 65.56 171 SER A N 1
ATOM 1413 C CA . SER A 1 171 ? -13.615 -4.110 6.230 1.00 65.56 171 SER A CA 1
ATOM 1414 C C . SER A 1 171 ? -13.069 -5.236 5.348 1.00 65.56 171 SER A C 1
ATOM 1416 O O . SER A 1 171 ? -12.305 -4.975 4.419 1.00 65.56 171 SER A O 1
ATOM 1418 N N . LYS A 1 172 ? -13.478 -6.490 5.597 1.00 74.75 172 LYS A N 1
ATOM 1419 C CA . LYS A 1 172 ? -13.084 -7.642 4.769 1.00 74.75 172 LYS A CA 1
ATOM 1420 C C . LYS A 1 172 ? -13.615 -7.536 3.344 1.00 74.75 172 LYS A C 1
ATOM 1422 O O . LYS A 1 172 ? -12.856 -7.762 2.408 1.00 74.75 172 LYS A O 1
ATOM 1427 N N . THR A 1 173 ? -14.893 -7.199 3.181 1.00 70.75 173 THR A N 1
ATOM 1428 C CA . THR A 1 173 ? -15.539 -7.102 1.860 1.00 70.75 173 THR A CA 1
ATOM 1429 C C . THR A 1 173 ? -14.885 -6.024 0.999 1.00 70.75 173 THR A C 1
ATOM 1431 O O . THR A 1 173 ? -14.444 -6.317 -0.109 1.00 70.75 173 THR A O 1
ATOM 1434 N N . THR A 1 174 ? -14.681 -4.824 1.549 1.00 76.44 174 THR A N 1
ATOM 1435 C CA . THR A 1 174 ? -14.062 -3.704 0.818 1.00 76.44 174 THR A CA 1
ATOM 1436 C C . THR A 1 174 ? -12.612 -3.997 0.410 1.00 76.44 174 THR A C 1
ATOM 1438 O O . THR A 1 174 ? -12.191 -3.679 -0.703 1.00 76.44 174 THR A O 1
ATOM 1441 N N . LEU A 1 175 ? -11.823 -4.612 1.299 1.00 71.62 175 LEU A N 1
ATOM 1442 C CA . LEU A 1 175 ? -10.409 -4.890 1.039 1.00 71.62 175 LEU A CA 1
ATOM 1443 C C . LEU A 1 175 ? -10.225 -6.059 0.059 1.00 71.62 175 LEU A C 1
ATOM 1445 O O . LEU A 1 175 ? -9.350 -5.997 -0.803 1.00 71.62 175 LEU A O 1
ATOM 1449 N N . LEU A 1 176 ? -11.074 -7.088 0.136 1.00 74.25 176 LEU A N 1
ATOM 1450 C CA . LEU A 1 176 ? -11.078 -8.188 -0.830 1.00 74.25 176 LEU A CA 1
ATOM 1451 C C . LEU A 1 176 ? -11.499 -7.718 -2.225 1.00 74.25 176 LEU A C 1
ATOM 1453 O O . LEU A 1 176 ? -10.839 -8.082 -3.194 1.00 74.25 176 LEU A O 1
ATOM 1457 N N . GLU A 1 177 ? -12.529 -6.877 -2.340 1.00 80.75 177 GLU A N 1
ATOM 1458 C CA . GLU A 1 177 ? -12.929 -6.293 -3.627 1.00 80.75 177 GLU A CA 1
ATOM 1459 C C . GLU A 1 177 ? -11.802 -5.460 -4.250 1.00 80.75 177 GLU A C 1
ATOM 1461 O O . GLU A 1 177 ? -11.513 -5.599 -5.439 1.00 80.75 177 GLU A O 1
ATOM 1466 N N . LEU A 1 178 ? -11.108 -4.644 -3.447 1.00 73.50 178 LEU A N 1
ATOM 1467 C CA . LEU A 1 178 ? -9.945 -3.876 -3.902 1.00 73.50 178 LEU A CA 1
ATOM 1468 C C . LEU A 1 178 ? -8.810 -4.777 -4.403 1.00 73.50 178 LEU A C 1
ATOM 1470 O O . LEU A 1 178 ? -8.264 -4.515 -5.476 1.00 73.50 178 LEU A O 1
ATOM 1474 N N . ILE A 1 179 ? -8.472 -5.838 -3.660 1.00 76.31 179 ILE A N 1
ATOM 1475 C CA . ILE A 1 179 ? -7.425 -6.795 -4.052 1.00 76.31 179 ILE A CA 1
ATOM 1476 C C . ILE A 1 179 ? -7.803 -7.506 -5.352 1.00 76.31 179 ILE A C 1
ATOM 1478 O O . ILE A 1 179 ? -6.984 -7.574 -6.267 1.00 76.31 179 ILE A O 1
ATOM 1482 N N . VAL A 1 180 ? -9.037 -8.006 -5.457 1.00 84.69 180 VAL A N 1
ATOM 1483 C CA . VAL A 1 180 ? -9.513 -8.728 -6.644 1.00 84.69 180 VAL A CA 1
ATOM 1484 C C . VAL A 1 180 ? -9.513 -7.817 -7.872 1.00 84.69 180 VAL A C 1
ATOM 1486 O O . VAL A 1 180 ? -9.045 -8.229 -8.933 1.00 84.69 180 VAL A O 1
ATOM 1489 N N . ASN A 1 181 ? -9.964 -6.568 -7.732 1.00 79.00 181 ASN A N 1
ATOM 1490 C CA . ASN A 1 181 ? -9.955 -5.604 -8.831 1.00 79.00 181 ASN A CA 1
ATOM 1491 C C . ASN A 1 181 ? -8.527 -5.256 -9.274 1.00 79.00 181 ASN A C 1
ATOM 1493 O O . ASN A 1 181 ? -8.241 -5.317 -10.467 1.00 79.00 181 ASN A O 1
ATOM 1497 N N . HIS A 1 182 ? -7.605 -4.994 -8.339 1.00 74.44 182 HIS A N 1
ATOM 1498 C CA . HIS A 1 182 ? -6.197 -4.748 -8.682 1.00 74.44 182 HIS A CA 1
ATOM 1499 C C . HIS A 1 182 ? -5.541 -5.956 -9.353 1.00 74.44 182 HIS A C 1
ATOM 1501 O O . HIS A 1 182 ? -4.783 -5.803 -10.308 1.00 74.44 182 HIS A O 1
ATOM 1507 N N . GLN A 1 183 ? -5.831 -7.169 -8.880 1.00 78.75 183 GLN A N 1
ATOM 1508 C CA . GLN A 1 183 ? -5.279 -8.385 -9.468 1.00 78.75 183 GLN A CA 1
ATOM 1509 C C . GLN A 1 183 ? -5.811 -8.612 -10.888 1.00 78.75 183 GLN A C 1
ATOM 1511 O O . GLN A 1 183 ? -5.051 -9.013 -11.772 1.00 78.75 183 GLN A O 1
ATOM 1516 N N . LYS A 1 184 ? -7.094 -8.317 -11.127 1.00 83.50 184 LYS A N 1
ATOM 1517 C CA . LYS A 1 184 ? -7.709 -8.374 -12.455 1.00 83.50 184 LYS A CA 1
ATOM 1518 C C . LYS A 1 184 ? -7.096 -7.346 -13.405 1.00 83.50 184 LYS A C 1
ATOM 1520 O O . LYS A 1 184 ? -6.654 -7.728 -14.483 1.00 83.50 184 LYS A O 1
ATOM 1525 N N . GLU A 1 185 ? -6.994 -6.085 -12.987 1.00 75.62 185 GLU A N 1
ATOM 1526 C CA . GLU A 1 185 ? -6.351 -5.023 -13.773 1.00 75.62 185 GLU A CA 1
ATOM 1527 C C . GLU A 1 185 ? -4.901 -5.386 -14.121 1.00 75.62 185 GLU A C 1
ATOM 1529 O O . GLU A 1 185 ? -4.485 -5.275 -15.273 1.00 75.62 185 GLU A O 1
ATOM 1534 N N . PHE A 1 186 ? -4.145 -5.906 -13.151 1.00 72.19 186 PHE A N 1
ATOM 1535 C CA . PHE A 1 186 ? -2.771 -6.350 -13.371 1.00 72.19 186 PHE A CA 1
ATOM 1536 C C . PHE A 1 186 ? -2.684 -7.518 -14.364 1.00 72.19 186 PHE A C 1
ATOM 1538 O O . PHE A 1 186 ? -1.814 -7.527 -15.233 1.00 72.19 186 PHE A O 1
ATOM 1545 N N . THR A 1 187 ? -3.596 -8.489 -14.273 1.00 73.44 187 THR A N 1
ATOM 1546 C CA . THR A 1 187 ? -3.633 -9.645 -15.184 1.00 73.44 187 THR A CA 1
ATOM 1547 C C . THR A 1 187 ? -3.981 -9.210 -16.607 1.00 73.44 187 THR A C 1
ATOM 1549 O O . THR A 1 187 ? -3.280 -9.578 -17.545 1.00 73.44 187 THR A O 1
ATOM 1552 N N . GLU A 1 188 ? -4.980 -8.340 -16.774 1.00 75.19 188 GLU A N 1
ATOM 1553 C CA . GLU A 1 188 ? -5.356 -7.780 -18.079 1.00 75.19 188 GLU A CA 1
ATOM 1554 C C . GLU A 1 188 ? -4.234 -6.923 -18.692 1.00 75.19 188 GLU A C 1
ATOM 1556 O O . GLU A 1 188 ? -4.048 -6.918 -19.910 1.00 75.19 188 GLU A O 1
ATOM 1561 N N . MET A 1 189 ? -3.448 -6.224 -17.864 1.00 60.12 189 MET A N 1
ATOM 1562 C CA . MET A 1 189 ? -2.250 -5.502 -18.306 1.00 60.12 189 MET A CA 1
ATOM 1563 C C . MET A 1 189 ? -1.116 -6.438 -18.746 1.00 60.12 189 MET A C 1
ATOM 1565 O O . MET A 1 189 ? -0.377 -6.097 -19.672 1.00 60.12 189 MET A O 1
ATOM 1569 N N . MET A 1 190 ? -0.964 -7.591 -18.093 1.00 59.28 190 MET A N 1
ATOM 1570 C CA . MET A 1 190 ? 0.072 -8.582 -18.407 1.00 59.28 190 MET A CA 1
ATOM 1571 C C . MET A 1 190 ? -0.278 -9.412 -19.647 1.00 59.28 190 MET A C 1
ATOM 1573 O O . MET A 1 190 ? 0.605 -9.703 -20.447 1.00 59.28 190 MET A O 1
ATOM 1577 N N . GLU A 1 191 ? -1.555 -9.737 -19.855 1.00 66.00 191 GLU A N 1
ATOM 1578 C CA . GLU A 1 191 ? -2.019 -10.490 -21.030 1.00 66.00 191 GLU A CA 1
ATOM 1579 C C . GLU A 1 191 ? -2.011 -9.661 -22.330 1.00 66.00 191 GLU A C 1
ATOM 1581 O O . GLU A 1 191 ? -2.034 -10.232 -23.418 1.00 66.00 191 GLU A O 1
ATOM 1586 N N . LYS A 1 192 ? -1.935 -8.322 -22.250 1.00 56.44 192 LYS A N 1
ATOM 1587 C CA . LYS A 1 192 ? -1.993 -7.414 -23.416 1.00 56.44 192 LYS A CA 1
ATOM 1588 C C . LYS A 1 192 ? -0.657 -6.878 -23.938 1.00 56.44 192 LYS A C 1
ATOM 1590 O O . LYS A 1 192 ? -0.678 -6.068 -24.864 1.00 56.44 192 LYS A O 1
ATOM 1595 N N . LYS A 1 193 ? 0.497 -7.254 -23.383 1.00 57.00 193 LYS A N 1
ATOM 1596 C CA . LYS A 1 193 ? 1.777 -6.654 -23.802 1.00 57.00 193 LYS A CA 1
ATOM 1597 C C . LYS A 1 193 ? 2.609 -7.570 -24.693 1.00 57.00 193 LYS A C 1
ATOM 1599 O O . LYS A 1 193 ? 3.363 -8.409 -24.213 1.00 57.00 193 LYS A O 1
ATOM 1604 N N . GLU A 1 194 ? 2.558 -7.290 -25.992 1.00 69.00 194 GLU A N 1
ATOM 1605 C CA . GLU A 1 194 ? 3.664 -7.553 -26.916 1.00 69.00 194 GLU A CA 1
ATOM 1606 C C . GLU A 1 194 ? 4.866 -6.714 -26.440 1.00 69.00 194 GLU A C 1
ATOM 1608 O O . GLU A 1 194 ? 4.932 -5.496 -26.623 1.00 69.00 194 GLU A O 1
ATOM 1613 N N . ALA A 1 195 ? 5.765 -7.331 -25.672 1.00 73.38 195 ALA A N 1
ATOM 1614 C CA . ALA A 1 195 ? 6.908 -6.645 -25.085 1.00 73.38 195 ALA A CA 1
ATOM 1615 C C . ALA A 1 195 ? 8.046 -6.558 -26.108 1.00 73.38 195 ALA A C 1
ATOM 1617 O O . ALA A 1 195 ? 8.684 -7.560 -26.403 1.00 73.38 195 ALA A O 1
ATOM 1618 N N . VAL A 1 196 ? 8.357 -5.361 -26.609 1.00 86.12 196 VAL A N 1
ATOM 1619 C CA . VAL A 1 196 ? 9.566 -5.152 -27.420 1.00 86.12 196 VAL A CA 1
ATOM 1620 C C . VAL A 1 196 ? 10.754 -4.897 -26.501 1.00 86.12 196 VAL A C 1
ATOM 1622 O O . VAL A 1 196 ? 10.767 -3.914 -25.758 1.00 86.12 196 VAL A O 1
ATOM 1625 N N . ALA A 1 197 ? 11.774 -5.749 -26.577 1.00 88.88 197 ALA A N 1
ATOM 1626 C CA . ALA A 1 197 ? 13.008 -5.561 -25.825 1.00 88.88 197 ALA A CA 1
ATOM 1627 C C . ALA A 1 197 ? 14.201 -6.216 -26.517 1.00 88.88 197 ALA A C 1
ATOM 1629 O O . ALA A 1 197 ? 14.104 -7.344 -26.994 1.00 88.88 197 ALA A O 1
ATOM 1630 N N . PHE A 1 198 ? 15.358 -5.556 -26.500 1.00 92.31 198 PHE A N 1
ATOM 1631 C CA . PHE A 1 198 ? 16.613 -6.190 -26.886 1.00 92.31 198 PHE A CA 1
ATOM 1632 C C . PHE A 1 198 ? 17.716 -5.905 -25.874 1.00 92.31 198 PHE A C 1
ATOM 1634 O O . PHE A 1 198 ? 17.646 -4.937 -25.126 1.00 92.31 198 PHE A O 1
ATOM 1641 N N . SER A 1 199 ? 18.726 -6.770 -25.859 1.00 90.88 199 SER A N 1
ATOM 1642 C CA . SER A 1 199 ? 19.964 -6.610 -25.113 1.00 90.88 199 SER A CA 1
ATOM 1643 C C . SER A 1 199 ? 21.109 -7.173 -25.940 1.00 90.88 199 SER A C 1
ATOM 1645 O O . SER A 1 199 ? 21.061 -8.339 -26.342 1.00 90.88 199 SER A O 1
ATOM 1647 N N . ALA A 1 200 ? 22.118 -6.352 -26.223 1.00 92.75 200 ALA A N 1
ATOM 1648 C CA . ALA A 1 200 ? 23.213 -6.702 -27.117 1.00 92.75 200 ALA A CA 1
ATOM 1649 C C . ALA A 1 200 ? 24.570 -6.340 -26.508 1.00 92.75 200 ALA A C 1
ATOM 1651 O O . ALA A 1 200 ? 24.706 -5.374 -25.761 1.00 92.75 200 ALA A O 1
ATOM 1652 N N . TYR A 1 201 ? 25.584 -7.124 -26.851 1.00 89.44 201 TYR A N 1
ATOM 1653 C CA . TYR A 1 201 ? 26.958 -6.953 -26.406 1.00 89.44 201 TYR A CA 1
ATOM 1654 C C . TYR A 1 201 ? 27.908 -7.080 -27.589 1.00 89.44 201 TYR A C 1
ATOM 1656 O O . TYR A 1 201 ? 27.559 -7.596 -28.649 1.00 89.44 201 TYR A O 1
ATOM 1664 N N . ARG A 1 202 ? 29.141 -6.606 -27.411 1.00 87.69 202 ARG A N 1
ATOM 1665 C CA . ARG A 1 202 ? 30.171 -6.736 -28.437 1.00 87.69 202 ARG A CA 1
ATOM 1666 C C . ARG A 1 202 ? 31.198 -7.782 -28.025 1.00 87.69 202 ARG A C 1
ATOM 1668 O O . ARG A 1 202 ? 31.806 -7.655 -26.965 1.00 87.69 202 ARG A O 1
ATOM 1675 N N . SER A 1 203 ? 31.383 -8.809 -28.850 1.00 87.00 203 SER A N 1
ATOM 1676 C CA . SER A 1 203 ? 32.251 -9.953 -28.545 1.00 87.00 203 SER A CA 1
ATOM 1677 C C . SER A 1 203 ? 33.730 -9.679 -28.844 1.00 87.00 203 SER A C 1
ATOM 1679 O O . SER A 1 203 ? 34.620 -10.272 -28.234 1.00 87.00 203 SER A O 1
ATOM 1681 N N . ARG A 1 204 ? 34.007 -8.764 -29.783 1.00 85.25 204 ARG A N 1
ATOM 1682 C CA . ARG A 1 204 ? 35.358 -8.426 -30.255 1.00 85.25 204 ARG A CA 1
ATOM 16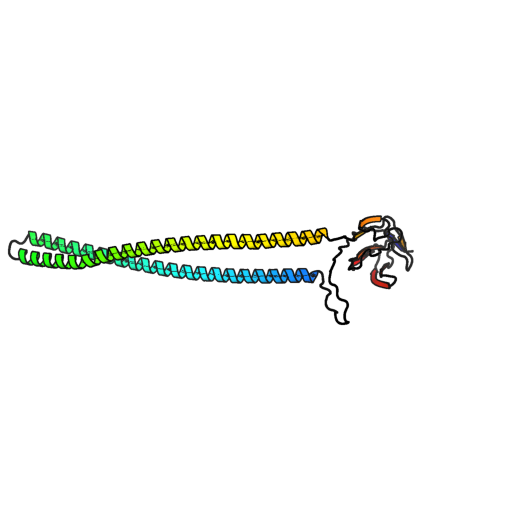83 C C . ARG A 1 204 ? 35.555 -6.926 -30.356 1.00 85.25 204 ARG A C 1
ATOM 1685 O O . ARG A 1 204 ? 34.620 -6.174 -30.599 1.00 85.25 204 ARG A O 1
ATOM 1692 N N . SER A 1 205 ? 36.798 -6.485 -30.245 1.00 83.62 205 SER A N 1
ATOM 1693 C CA . SER A 1 205 ? 37.148 -5.070 -30.359 1.00 83.62 205 SER A CA 1
ATOM 1694 C C . SER A 1 205 ? 36.759 -4.483 -31.724 1.00 83.62 205 SER A C 1
ATOM 1696 O O . SER A 1 205 ? 36.878 -5.171 -32.739 1.00 83.62 205 SER A O 1
ATOM 1698 N N . GLN A 1 206 ? 36.303 -3.227 -31.772 1.00 84.38 206 GLN A N 1
ATOM 1699 C CA . GLN A 1 206 ? 36.127 -2.487 -33.033 1.00 84.38 206 GLN A CA 1
ATOM 1700 C C . GLN A 1 206 ? 37.208 -1.432 -33.159 1.00 84.38 206 GLN A C 1
ATOM 1702 O O . GLN A 1 206 ? 37.448 -0.688 -32.210 1.00 84.38 206 GLN A O 1
ATOM 1707 N N . THR A 1 207 ? 37.795 -1.312 -34.342 1.00 84.94 207 THR A N 1
ATOM 1708 C CA . THR A 1 207 ? 38.470 -0.070 -34.706 1.00 84.94 207 THR A CA 1
ATOM 1709 C C . THR A 1 207 ? 37.462 0.814 -35.414 1.00 84.94 207 THR A C 1
ATOM 1711 O O . THR A 1 207 ? 36.885 0.371 -36.401 1.00 84.94 207 THR A O 1
ATOM 1714 N N . LEU A 1 208 ? 37.243 2.022 -34.895 1.00 82.44 208 LEU A N 1
ATOM 1715 C CA . LEU A 1 208 ? 36.270 2.969 -35.442 1.00 82.44 208 LEU A CA 1
ATOM 1716 C C . LEU A 1 208 ? 36.962 4.186 -36.057 1.00 82.44 208 LEU A C 1
ATOM 1718 O O . LEU A 1 208 ? 37.892 4.758 -35.472 1.00 82.44 208 LEU A O 1
ATOM 1722 N N . GLN A 1 209 ? 36.471 4.596 -37.219 1.00 84.25 209 GLN A N 1
ATOM 1723 C CA . GLN A 1 209 ? 36.727 5.885 -37.848 1.00 84.25 209 GLN A CA 1
ATOM 1724 C C . GLN A 1 209 ? 35.598 6.876 -37.540 1.00 84.25 209 GLN A C 1
ATOM 1726 O O . GLN A 1 209 ? 34.558 6.536 -36.974 1.00 84.25 209 GLN A O 1
ATOM 1731 N N . HIS A 1 210 ? 35.818 8.144 -37.887 1.00 82.75 210 HIS A N 1
ATOM 1732 C CA . HIS A 1 210 ? 34.811 9.180 -37.695 1.00 82.75 210 HIS A CA 1
ATOM 1733 C C . HIS A 1 210 ? 33.544 8.867 -38.507 1.00 82.75 210 HIS A C 1
ATOM 1735 O O . HIS A 1 210 ? 33.625 8.638 -39.710 1.00 82.75 210 HIS A O 1
ATOM 1741 N N . GLY A 1 211 ? 32.385 8.874 -37.842 1.00 83.38 211 GLY A N 1
ATOM 1742 C CA . GLY A 1 211 ? 31.086 8.601 -38.467 1.00 83.38 211 GLY A CA 1
ATOM 1743 C C . GLY A 1 211 ? 30.733 7.117 -38.610 1.00 83.38 211 GLY A C 1
ATOM 1744 O O . GLY A 1 211 ? 29.637 6.803 -39.068 1.00 83.38 211 GLY A O 1
ATOM 1745 N N . GLU A 1 212 ? 31.611 6.196 -38.203 1.00 88.81 212 GLU A N 1
ATOM 1746 C CA . GLU A 1 212 ? 31.300 4.765 -38.235 1.00 88.81 212 GLU A CA 1
ATOM 1747 C C . GLU A 1 212 ? 30.363 4.346 -37.095 1.00 88.81 212 GLU A C 1
ATOM 1749 O O . GLU A 1 212 ? 30.421 4.866 -35.977 1.00 88.81 212 GLU A O 1
ATOM 1754 N N . LYS A 1 213 ? 29.500 3.364 -37.380 1.00 89.31 213 LYS A N 1
ATOM 1755 C CA . LYS A 1 213 ? 28.548 2.812 -36.412 1.00 89.31 213 LYS A CA 1
ATOM 1756 C C . LYS A 1 213 ? 29.230 1.804 -35.490 1.00 89.31 213 LYS A C 1
ATOM 1758 O O . LYS A 1 213 ? 29.982 0.931 -35.936 1.00 89.31 213 LYS A O 1
ATOM 1763 N N . VAL A 1 214 ? 28.898 1.888 -34.204 1.00 88.81 214 VAL A N 1
ATOM 1764 C CA . VAL A 1 214 ? 29.221 0.837 -33.236 1.00 88.81 214 VAL A CA 1
ATOM 1765 C C . VAL A 1 214 ? 28.273 -0.332 -33.479 1.00 88.81 214 VAL A C 1
ATOM 1767 O O . VAL A 1 214 ? 27.059 -0.155 -33.445 1.00 88.81 214 VAL A O 1
ATOM 1770 N N . ILE A 1 215 ? 28.823 -1.518 -33.724 1.00 93.00 215 ILE A N 1
ATOM 1771 C CA . ILE A 1 215 ? 28.023 -2.736 -33.927 1.00 93.00 215 ILE A CA 1
ATOM 1772 C C . ILE A 1 215 ? 28.099 -3.591 -32.652 1.00 93.00 215 ILE A C 1
ATOM 1774 O O . ILE A 1 215 ? 29.184 -3.810 -32.122 1.00 93.00 215 ILE A O 1
ATOM 1778 N N . PHE A 1 216 ? 26.983 -4.085 -32.128 1.00 93.00 216 PHE A N 1
ATOM 1779 C CA . PHE A 1 216 ? 27.000 -5.100 -31.066 1.00 93.00 216 PHE A CA 1
ATOM 1780 C C . PHE A 1 216 ? 26.603 -6.430 -31.706 1.00 93.00 216 PHE A C 1
ATOM 1782 O O . PHE A 1 216 ? 25.441 -6.627 -32.053 1.00 93.00 216 PHE A O 1
ATOM 1789 N N . ASP A 1 217 ? 27.598 -7.279 -31.959 1.00 93.06 217 ASP A N 1
ATOM 1790 C CA . ASP A 1 217 ? 27.481 -8.521 -32.730 1.00 93.06 217 ASP A CA 1
ATOM 1791 C C . ASP A 1 217 ? 26.900 -9.690 -31.918 1.00 93.06 217 ASP A C 1
ATOM 1793 O O . ASP A 1 217 ? 26.429 -10.668 -32.494 1.00 93.06 217 ASP A O 1
ATOM 1797 N N . GLY A 1 218 ? 26.920 -9.596 -30.588 1.00 92.25 218 GLY A N 1
ATOM 1798 C CA . GLY A 1 218 ? 26.288 -10.541 -29.674 1.00 92.25 218 GLY A CA 1
ATOM 1799 C C . GLY A 1 218 ? 24.938 -10.037 -29.170 1.00 92.25 218 GLY A C 1
ATOM 1800 O O . GLY A 1 218 ? 24.759 -8.846 -28.927 1.00 92.25 218 GLY A O 1
ATOM 1801 N N . VAL A 1 219 ? 23.989 -10.949 -28.966 1.00 94.50 219 VAL A N 1
ATOM 1802 C CA . VAL A 1 219 ? 22.637 -10.646 -28.477 1.00 94.50 219 VAL A CA 1
ATOM 1803 C C . VAL A 1 219 ? 22.294 -11.583 -27.327 1.00 94.50 219 VAL A C 1
ATOM 1805 O O . VAL A 1 219 ? 22.393 -12.797 -27.474 1.00 94.50 219 VAL A O 1
ATOM 1808 N N . TRP A 1 220 ? 21.872 -11.031 -26.190 1.00 92.25 220 TRP A N 1
ATOM 1809 C CA . TRP A 1 220 ? 21.277 -11.810 -25.097 1.00 92.25 220 TRP A CA 1
ATOM 1810 C C . TRP A 1 220 ? 19.762 -11.916 -25.225 1.00 92.25 220 TRP A C 1
ATOM 1812 O O . TRP A 1 220 ? 19.177 -12.927 -24.848 1.00 92.25 220 TRP A O 1
ATOM 1822 N N . THR A 1 221 ? 19.101 -10.877 -25.731 1.00 90.94 221 THR A N 1
ATOM 1823 C CA . THR A 1 221 ? 17.641 -10.844 -25.893 1.00 90.94 221 THR A CA 1
ATOM 1824 C C . THR A 1 221 ? 17.286 -9.973 -27.093 1.00 90.94 221 THR A C 1
ATOM 1826 O O . THR A 1 221 ? 17.961 -8.977 -27.331 1.00 90.94 221 THR A O 1
ATOM 1829 N N . ASN A 1 222 ? 16.263 -10.342 -27.866 1.00 93.19 222 ASN A N 1
ATOM 1830 C CA . ASN A 1 222 ? 15.770 -9.565 -29.012 1.00 93.19 222 ASN A CA 1
ATOM 1831 C C . ASN A 1 222 ? 14.306 -9.919 -29.313 1.00 93.19 222 ASN A C 1
ATOM 1833 O O . ASN A 1 222 ? 13.983 -10.520 -30.335 1.00 93.19 222 ASN A O 1
ATOM 1837 N N . VAL A 1 223 ? 13.426 -9.619 -28.363 1.00 90.44 223 VAL A N 1
ATOM 1838 C CA . VAL A 1 223 ? 11.981 -9.815 -28.499 1.00 90.44 223 VAL A CA 1
ATOM 1839 C C . VAL A 1 223 ? 11.463 -8.922 -29.629 1.00 90.44 223 VAL A C 1
ATOM 1841 O O . VAL A 1 223 ? 11.865 -7.762 -29.729 1.00 90.44 223 VAL A O 1
ATOM 1844 N N . GLU A 1 224 ? 10.623 -9.481 -30.502 1.00 91.06 224 GLU A N 1
ATOM 1845 C CA . GLU A 1 224 ? 10.166 -8.871 -31.767 1.00 91.06 224 GLU A CA 1
ATOM 1846 C C . GLU A 1 224 ? 11.272 -8.610 -32.811 1.00 91.06 224 GLU A C 1
ATOM 1848 O O . GLU A 1 224 ? 11.028 -7.970 -33.831 1.00 91.06 224 GLU A O 1
ATOM 1853 N N . ASN A 1 225 ? 12.491 -9.127 -32.601 1.00 94.06 225 ASN A N 1
ATOM 1854 C CA . ASN A 1 225 ? 13.606 -9.054 -33.556 1.00 94.06 225 ASN A CA 1
ATOM 1855 C C . ASN A 1 225 ? 13.906 -7.635 -34.086 1.00 94.06 225 ASN A C 1
ATOM 1857 O O . ASN A 1 225 ? 14.332 -7.466 -35.228 1.00 94.06 225 ASN A O 1
ATOM 1861 N N . GLY A 1 226 ? 13.687 -6.604 -33.265 1.00 92.56 226 GLY A N 1
ATOM 1862 C CA . GLY A 1 226 ? 13.887 -5.215 -33.679 1.00 92.56 226 GLY A CA 1
ATOM 1863 C C . GLY A 1 226 ? 15.360 -4.832 -33.857 1.00 92.56 226 GLY A C 1
ATOM 1864 O O . GLY A 1 226 ? 15.666 -3.929 -34.633 1.00 92.56 226 GLY A O 1
ATOM 1865 N N . TYR A 1 227 ? 16.292 -5.487 -33.155 1.00 95.75 227 TYR A N 1
ATOM 1866 C CA . TYR A 1 227 ? 17.728 -5.210 -33.270 1.00 95.75 227 TYR A CA 1
ATOM 1867 C C . TYR A 1 227 ? 18.406 -6.119 -34.300 1.00 95.75 227 TYR A C 1
ATOM 1869 O O . TYR A 1 227 ? 18.318 -7.339 -34.199 1.00 95.75 227 TYR A O 1
ATOM 1877 N N . GLU A 1 228 ? 19.127 -5.527 -35.253 1.00 96.44 228 GLU A N 1
ATOM 1878 C CA . GLU A 1 228 ? 19.892 -6.234 -36.285 1.00 96.44 228 GLU A CA 1
ATOM 1879 C C . GLU A 1 228 ? 21.396 -6.246 -35.931 1.00 96.44 228 GLU A C 1
ATOM 1881 O O . GLU A 1 228 ? 22.067 -5.209 -36.058 1.00 96.44 228 GLU A O 1
ATOM 1886 N N . PRO A 1 229 ? 21.966 -7.392 -35.499 1.00 94.19 229 PRO A N 1
ATOM 1887 C CA . PRO A 1 229 ? 23.349 -7.469 -35.018 1.00 94.19 229 PRO A CA 1
ATOM 1888 C C . PRO A 1 229 ? 24.387 -7.268 -36.116 1.00 94.19 229 PRO A C 1
ATOM 1890 O O . PRO A 1 229 ? 25.516 -6.882 -35.822 1.00 94.19 229 PRO A O 1
ATOM 1893 N N . SER A 1 230 ? 24.025 -7.511 -37.379 1.00 94.31 230 SER A N 1
ATOM 1894 C CA . SER A 1 230 ? 24.938 -7.293 -38.504 1.00 94.31 230 SER A CA 1
ATOM 1895 C C . SER A 1 230 ? 25.168 -5.807 -38.799 1.00 94.31 230 SER A C 1
ATOM 1897 O O . SER A 1 230 ? 26.252 -5.425 -39.243 1.00 94.31 230 SER A O 1
ATOM 1899 N N . THR A 1 231 ? 24.181 -4.954 -38.511 1.00 93.75 231 THR A N 1
ATOM 1900 C CA . THR A 1 231 ? 24.235 -3.515 -38.805 1.00 93.75 231 THR A CA 1
ATOM 1901 C C . THR A 1 231 ? 24.352 -2.634 -37.564 1.00 93.75 231 THR A C 1
ATOM 1903 O O . THR A 1 231 ? 24.679 -1.454 -37.696 1.00 93.75 231 THR A O 1
ATOM 1906 N N . GLY A 1 232 ? 24.052 -3.162 -36.372 1.00 90.50 232 GLY A N 1
ATOM 1907 C CA . GLY A 1 232 ? 23.982 -2.391 -35.128 1.00 90.50 232 GLY A CA 1
ATOM 1908 C C . GLY A 1 232 ? 22.773 -1.455 -35.052 1.00 90.50 232 GLY A C 1
ATOM 1909 O O . GLY A 1 232 ? 22.829 -0.432 -34.375 1.00 90.50 232 GLY A O 1
ATOM 1910 N N . VAL A 1 233 ? 21.701 -1.759 -35.792 1.00 93.88 233 VAL A N 1
ATOM 1911 C CA . VAL A 1 233 ? 20.530 -0.879 -35.929 1.00 93.88 233 VAL A CA 1
ATOM 1912 C C . VAL A 1 233 ? 19.343 -1.516 -35.227 1.00 93.88 233 VAL A C 1
ATOM 1914 O O . VAL A 1 233 ? 19.010 -2.664 -35.497 1.00 93.88 233 VAL A O 1
ATOM 1917 N N . PHE A 1 234 ? 18.688 -0.750 -34.359 1.00 93.88 234 PHE A N 1
ATOM 1918 C CA . PHE A 1 234 ? 17.381 -1.100 -33.820 1.00 93.88 234 PHE A CA 1
ATOM 1919 C C . PHE A 1 234 ? 16.286 -0.425 -34.648 1.00 93.88 234 PHE A C 1
ATOM 1921 O O . PHE A 1 234 ? 16.260 0.801 -34.766 1.00 93.88 234 PHE A O 1
ATOM 1928 N N . LYS A 1 235 ? 15.390 -1.225 -35.225 1.00 94.50 235 LYS A N 1
ATOM 1929 C CA . LYS A 1 235 ? 14.185 -0.775 -35.915 1.00 94.50 235 LYS A CA 1
ATOM 1930 C C . LYS A 1 235 ? 12.992 -1.006 -34.998 1.00 94.50 235 LYS A C 1
ATOM 1932 O O . LYS A 1 235 ? 12.739 -2.133 -34.586 1.00 94.50 235 LYS A O 1
ATOM 1937 N N . THR A 1 236 ? 12.262 0.062 -34.697 1.00 89.12 236 THR A N 1
ATOM 1938 C CA . THR A 1 236 ? 11.080 0.017 -33.833 1.00 89.12 236 THR A CA 1
ATOM 1939 C C . THR A 1 236 ? 9.977 -0.833 -34.488 1.00 89.12 236 THR A C 1
ATOM 1941 O O . THR A 1 236 ? 9.492 -0.464 -35.561 1.00 89.12 236 THR A O 1
ATOM 1944 N N . PRO A 1 237 ? 9.569 -1.972 -33.890 1.00 88.81 237 PRO A N 1
ATOM 1945 C CA . PRO A 1 237 ? 8.505 -2.818 -34.443 1.00 88.81 237 PRO A CA 1
ATOM 1946 C C . PRO A 1 237 ? 7.128 -2.155 -34.331 1.00 88.81 237 PRO A C 1
ATOM 1948 O O . PRO A 1 237 ? 6.291 -2.287 -35.222 1.00 88.81 237 PRO A O 1
ATOM 1951 N N . HIS A 1 238 ? 6.925 -1.377 -33.262 1.00 85.81 238 HIS A N 1
ATOM 1952 C CA . HIS A 1 238 ? 5.684 -0.655 -32.990 1.00 85.81 238 HIS A CA 1
ATOM 1953 C C . HIS A 1 238 ? 5.951 0.827 -32.685 1.00 85.81 238 HIS A C 1
ATOM 1955 O O . HIS A 1 238 ? 7.003 1.169 -32.133 1.00 85.81 238 HIS A O 1
ATOM 1961 N N . PRO A 1 239 ? 5.015 1.735 -33.003 1.00 81.38 239 PRO A N 1
ATOM 1962 C CA . PRO A 1 239 ? 5.102 3.123 -32.565 1.00 81.38 239 PRO A CA 1
ATOM 1963 C C . PRO A 1 239 ? 4.963 3.212 -31.038 1.00 81.38 239 PRO A C 1
ATOM 1965 O O . PRO A 1 239 ? 4.058 2.619 -30.453 1.00 81.38 239 PRO A O 1
ATOM 1968 N N . GLY A 1 240 ? 5.846 3.966 -30.384 1.00 82.31 240 GLY A N 1
ATOM 1969 C CA . GLY A 1 240 ? 5.797 4.165 -28.938 1.00 82.31 240 GLY A CA 1
ATOM 1970 C C . GLY A 1 240 ? 7.076 4.768 -28.373 1.00 82.31 240 GLY A C 1
ATOM 1971 O O . GLY A 1 240 ? 7.976 5.158 -29.118 1.00 82.31 240 GLY A O 1
ATOM 1972 N N . LEU A 1 241 ? 7.135 4.848 -27.045 1.00 80.50 241 LEU A N 1
ATOM 1973 C CA . LEU A 1 241 ? 8.304 5.324 -26.318 1.00 80.50 241 LEU A CA 1
ATOM 1974 C C . LEU A 1 241 ? 9.259 4.158 -26.050 1.00 80.50 241 LEU A C 1
ATOM 1976 O O . LEU A 1 241 ? 8.847 3.099 -25.574 1.00 80.50 241 LEU A O 1
ATOM 1980 N N . TYR A 1 242 ? 10.535 4.377 -26.352 1.00 82.94 242 TYR A N 1
ATOM 1981 C CA . TYR A 1 242 ? 11.607 3.411 -26.150 1.00 82.94 242 TYR A CA 1
ATOM 1982 C C . TYR A 1 242 ? 12.645 4.005 -25.215 1.00 82.94 242 TYR A C 1
ATOM 1984 O O . TYR A 1 242 ? 13.000 5.171 -25.350 1.00 82.94 242 TYR A O 1
ATOM 1992 N N . HIS A 1 243 ? 13.128 3.174 -24.300 1.00 83.75 243 HIS A N 1
ATOM 1993 C CA . HIS A 1 243 ? 14.227 3.498 -23.403 1.00 83.75 243 HIS A CA 1
ATOM 1994 C C . HIS A 1 243 ? 15.492 2.811 -23.916 1.00 83.75 243 HIS A C 1
ATOM 1996 O O . HIS A 1 243 ? 15.477 1.604 -24.161 1.00 83.75 243 HIS A O 1
ATOM 2002 N N . LEU A 1 244 ? 16.554 3.577 -24.149 1.00 85.75 244 LEU A N 1
ATOM 2003 C CA . LEU A 1 244 ? 17.800 3.116 -24.747 1.00 85.75 244 LEU A CA 1
ATOM 2004 C C . LEU A 1 244 ? 18.976 3.497 -23.853 1.00 85.75 244 LEU A C 1
ATOM 2006 O O . LEU A 1 244 ? 19.357 4.664 -23.744 1.00 85.75 244 LEU A O 1
ATOM 2010 N N . THR A 1 245 ? 19.623 2.477 -23.300 1.00 85.25 245 THR A N 1
ATOM 2011 C CA . THR A 1 245 ? 20.853 2.644 -22.531 1.00 85.25 245 THR A CA 1
ATOM 2012 C C . THR A 1 245 ? 21.981 1.893 -23.211 1.00 85.25 245 THR A C 1
ATOM 2014 O O . THR A 1 245 ? 21.862 0.695 -23.446 1.00 85.25 245 THR A O 1
ATOM 2017 N N . ALA A 1 246 ? 23.110 2.542 -23.483 1.00 83.75 246 ALA A N 1
ATOM 2018 C CA . ALA A 1 246 ? 24.315 1.802 -23.837 1.00 83.75 246 ALA A CA 1
ATOM 2019 C C . ALA A 1 246 ? 25.540 2.384 -23.169 1.00 83.75 246 ALA A C 1
ATOM 2021 O O . ALA A 1 246 ? 25.619 3.568 -22.858 1.00 83.75 246 ALA A O 1
ATOM 2022 N N . VAL A 1 247 ? 26.519 1.517 -22.986 1.00 83.31 247 VAL A N 1
ATOM 2023 C CA . VAL A 1 247 ? 27.823 1.847 -22.448 1.00 83.31 247 VAL A CA 1
ATOM 2024 C C . VAL A 1 247 ? 28.852 1.574 -23.561 1.00 83.31 247 VAL A C 1
ATOM 2026 O O . VAL A 1 247 ? 28.620 0.771 -24.457 1.00 83.31 247 VAL A O 1
ATOM 2029 N N . VAL A 1 248 ? 29.978 2.268 -23.623 1.00 81.31 248 VAL A N 1
ATOM 2030 C CA . VAL A 1 248 ? 31.060 1.928 -24.567 1.00 81.31 248 VAL A CA 1
ATOM 2031 C C . VAL A 1 248 ? 32.386 2.255 -23.911 1.00 81.31 248 VAL A C 1
ATOM 2033 O O . VAL A 1 248 ? 32.486 3.263 -23.211 1.00 81.31 248 VAL A O 1
ATOM 2036 N N . MET A 1 249 ? 33.397 1.415 -24.150 1.00 78.94 249 MET A N 1
ATOM 2037 C CA . MET A 1 249 ? 34.734 1.592 -23.596 1.00 78.94 249 MET A CA 1
ATOM 2038 C C . MET A 1 249 ? 35.813 1.758 -24.677 1.00 78.94 249 MET A C 1
ATOM 2040 O O . MET A 1 249 ? 35.925 0.932 -25.577 1.00 78.94 249 MET A O 1
ATOM 2044 N N . SER A 1 250 ? 36.627 2.812 -24.579 1.00 77.56 250 SER A N 1
ATOM 2045 C CA . SER A 1 250 ? 37.786 3.048 -25.460 1.00 77.56 250 SER A CA 1
ATOM 2046 C C . SER A 1 250 ? 39.076 2.514 -24.825 1.00 77.56 250 SER A C 1
ATOM 2048 O O . SER A 1 250 ? 39.320 2.789 -23.651 1.00 77.56 250 SER A O 1
ATOM 2050 N N . ASP A 1 251 ? 39.898 1.789 -25.594 1.00 70.69 251 ASP A N 1
ATOM 2051 C CA . ASP A 1 251 ? 41.158 1.153 -25.149 1.00 70.69 251 ASP A CA 1
ATOM 2052 C C . ASP A 1 251 ? 42.377 2.085 -25.325 1.00 70.69 251 ASP A C 1
ATOM 2054 O O . ASP A 1 251 ? 43.344 2.037 -24.576 1.00 70.69 251 ASP A O 1
ATOM 2058 N N . SER A 1 252 ? 42.341 3.009 -26.292 1.00 66.62 252 SER A N 1
ATOM 2059 C CA . SER A 1 252 ? 43.532 3.774 -26.703 1.00 66.62 252 SER A CA 1
ATOM 2060 C C . SER A 1 252 ? 43.709 5.145 -26.032 1.00 66.62 252 SER A C 1
ATOM 2062 O O . SER A 1 252 ? 44.449 5.983 -26.550 1.00 66.62 252 SER A O 1
ATOM 2064 N N . GLY A 1 253 ? 42.988 5.452 -24.944 1.00 59.56 253 GLY A N 1
ATOM 2065 C CA . GLY A 1 253 ? 43.019 6.778 -24.293 1.00 59.56 253 GLY A CA 1
ATOM 2066 C C . GLY A 1 253 ? 42.472 7.931 -25.149 1.00 59.56 253 GLY A C 1
ATOM 2067 O O . GLY A 1 253 ? 42.333 9.062 -24.685 1.00 59.56 253 GLY A O 1
ATOM 2068 N N . SER A 1 254 ? 42.108 7.662 -26.400 1.00 65.44 254 SER A N 1
ATOM 2069 C CA . SER A 1 254 ? 41.641 8.654 -27.361 1.00 65.44 254 SER A CA 1
ATOM 2070 C C . SER A 1 254 ? 40.258 9.190 -26.980 1.00 65.44 254 SER A C 1
ATOM 2072 O O . SER A 1 254 ? 39.502 8.555 -26.237 1.00 65.44 254 SER A O 1
ATOM 2074 N N . VAL A 1 255 ? 39.930 10.396 -27.450 1.00 70.19 255 VAL A N 1
ATOM 2075 C CA . VAL A 1 255 ? 38.605 10.990 -27.235 1.00 70.19 255 VAL A CA 1
ATOM 2076 C C . VAL A 1 255 ? 37.581 10.198 -28.043 1.00 70.19 255 VAL A C 1
ATOM 2078 O O . VAL A 1 255 ? 37.682 10.123 -29.267 1.00 70.19 255 VAL A O 1
ATOM 2081 N N . LEU A 1 256 ? 36.605 9.609 -27.355 1.00 73.44 256 LEU A N 1
ATOM 2082 C CA . LEU A 1 256 ? 35.470 8.939 -27.981 1.00 73.44 256 LEU A CA 1
ATOM 2083 C C . LEU A 1 256 ? 34.249 9.848 -27.851 1.00 73.44 256 LEU A C 1
ATOM 2085 O O . LEU A 1 256 ? 33.948 10.352 -26.767 1.00 73.44 256 LEU A O 1
ATOM 2089 N N . VAL A 1 257 ? 33.561 10.073 -28.965 1.00 78.88 257 VAL A N 1
ATOM 2090 C CA . VAL A 1 257 ? 32.293 10.801 -28.989 1.00 78.88 257 VAL A CA 1
ATOM 2091 C C . VAL A 1 257 ? 31.234 9.836 -29.474 1.00 78.88 257 VAL A C 1
ATOM 2093 O O . VAL A 1 257 ? 31.327 9.335 -30.592 1.00 78.88 257 VAL A O 1
ATOM 2096 N N . LEU A 1 258 ? 30.257 9.564 -28.619 1.00 80.81 258 LEU A N 1
ATOM 2097 C CA . LEU A 1 258 ? 29.136 8.699 -28.948 1.00 80.81 258 LEU A CA 1
ATOM 2098 C C . LEU A 1 258 ? 27.937 9.554 -29.304 1.00 80.81 258 LEU A C 1
ATOM 2100 O O . LEU A 1 258 ? 27.644 10.549 -28.632 1.00 80.81 258 LEU A O 1
ATOM 2104 N N . TYR A 1 259 ? 27.245 9.116 -30.343 1.00 84.25 259 TYR A N 1
ATOM 2105 C CA . TYR A 1 259 ? 25.995 9.698 -30.774 1.00 84.25 259 TYR A CA 1
ATOM 2106 C C . TYR A 1 259 ? 24.930 8.615 -30.802 1.00 84.25 259 TYR A C 1
ATOM 2108 O O . TYR A 1 259 ? 25.151 7.545 -31.371 1.00 84.25 259 TYR A O 1
ATOM 2116 N N . LEU A 1 260 ? 23.778 8.912 -30.210 1.00 85.94 260 LEU A N 1
ATOM 2117 C CA . LEU A 1 260 ? 22.563 8.166 -30.497 1.00 85.94 260 LEU A CA 1
ATOM 2118 C C . LEU A 1 260 ? 21.889 8.842 -31.688 1.00 85.94 260 LEU A C 1
ATOM 2120 O O . LEU A 1 260 ? 21.585 10.036 -31.623 1.00 85.94 260 LEU A O 1
ATOM 2124 N N . CYS A 1 261 ? 21.670 8.091 -32.764 1.00 86.06 261 CYS A N 1
ATOM 2125 C CA . CYS A 1 261 ? 21.045 8.603 -33.977 1.00 86.06 261 CYS A CA 1
ATOM 2126 C C . CYS A 1 261 ? 19.657 7.987 -34.169 1.00 86.06 261 CYS A C 1
ATOM 2128 O O . CYS A 1 261 ? 19.506 6.771 -34.071 1.00 86.06 261 CYS A O 1
ATOM 2130 N N . HIS A 1 262 ? 18.670 8.815 -34.505 1.00 87.44 262 HIS A N 1
ATOM 2131 C CA . HIS A 1 262 ? 17.333 8.387 -34.910 1.00 87.44 262 HIS A CA 1
ATOM 2132 C C . HIS A 1 262 ? 17.070 8.890 -36.329 1.00 87.44 262 HIS A C 1
ATOM 2134 O O . HIS A 1 262 ? 17.109 10.096 -36.567 1.00 87.44 262 HIS A O 1
ATOM 2140 N N . ASN A 1 263 ? 16.845 7.967 -37.272 1.00 86.88 263 ASN A N 1
ATOM 2141 C CA . ASN A 1 263 ? 16.630 8.268 -38.695 1.00 86.88 263 ASN A CA 1
ATOM 2142 C C . ASN A 1 263 ? 17.651 9.278 -39.252 1.00 86.88 263 ASN A C 1
ATOM 2144 O O . ASN A 1 263 ? 17.278 10.307 -39.802 1.00 86.88 263 ASN A O 1
ATOM 2148 N N . GLU A 1 264 ? 18.943 8.994 -39.047 1.00 81.06 264 GLU A N 1
ATOM 2149 C CA . GLU A 1 264 ? 20.083 9.814 -39.509 1.00 81.06 264 GLU A CA 1
ATOM 2150 C C . GLU A 1 264 ? 20.252 11.179 -38.813 1.00 81.06 264 GLU A C 1
ATOM 2152 O O . GLU A 1 264 ? 21.257 11.854 -39.027 1.00 81.06 264 GLU A O 1
ATOM 2157 N N . SER A 1 265 ? 19.345 11.548 -37.904 1.00 81.12 265 SER A N 1
ATOM 2158 C CA . SER A 1 265 ? 19.471 12.734 -37.055 1.00 81.12 265 SER A CA 1
ATOM 2159 C C . SER A 1 265 ? 20.154 12.411 -35.723 1.00 81.12 265 SER A C 1
ATOM 2161 O O . SER A 1 265 ? 19.865 11.391 -35.091 1.00 81.12 265 SER A O 1
ATOM 2163 N N . TYR A 1 266 ? 21.053 13.288 -35.272 1.00 79.25 266 TYR A N 1
ATOM 2164 C CA . TYR A 1 266 ? 21.739 13.171 -33.983 1.00 79.25 266 TYR A CA 1
ATOM 2165 C C . TYR A 1 266 ? 20.796 13.567 -32.836 1.00 79.25 266 TYR A C 1
ATOM 2167 O O . TYR A 1 266 ? 20.462 14.740 -32.694 1.00 79.25 266 TYR A O 1
ATOM 2175 N N . MET A 1 267 ? 20.390 12.605 -32.001 1.00 75.06 267 MET A N 1
ATOM 2176 C CA . MET A 1 267 ? 19.452 12.834 -30.890 1.00 75.06 267 MET A CA 1
ATOM 2177 C C . MET A 1 267 ? 20.162 13.279 -29.613 1.00 75.06 267 MET A C 1
ATOM 2179 O O . MET A 1 267 ? 19.765 14.245 -28.971 1.00 75.06 267 MET A O 1
ATOM 2183 N N . THR A 1 268 ? 21.232 12.578 -29.237 1.00 75.50 268 THR A N 1
ATOM 2184 C CA . THR A 1 268 ? 22.056 12.947 -28.083 1.00 75.50 268 THR A CA 1
ATOM 2185 C C . THR A 1 268 ? 23.529 12.710 -28.374 1.00 75.50 268 THR A C 1
ATOM 2187 O O . THR A 1 268 ? 23.893 11.876 -29.210 1.00 75.50 268 THR A O 1
ATOM 2190 N N . ARG A 1 269 ? 24.385 13.459 -27.680 1.00 75.94 269 ARG A N 1
ATOM 2191 C CA . ARG A 1 269 ? 25.841 13.417 -27.811 1.00 75.94 269 ARG A CA 1
ATOM 2192 C C . ARG A 1 269 ? 26.464 13.242 -26.436 1.00 75.94 269 ARG A C 1
ATOM 2194 O O . ARG A 1 269 ? 26.200 14.036 -25.537 1.00 75.94 269 ARG A O 1
ATOM 2201 N N . ARG A 1 270 ? 27.394 12.294 -26.306 1.00 71.25 270 ARG A N 1
ATOM 2202 C CA . ARG A 1 270 ? 28.265 12.191 -25.128 1.00 71.25 270 ARG A CA 1
ATOM 2203 C C . ARG A 1 270 ? 29.734 12.255 -25.528 1.00 71.25 270 ARG A C 1
ATOM 2205 O O . ARG A 1 270 ? 30.192 11.499 -26.382 1.00 71.25 270 ARG A O 1
ATOM 2212 N N . LEU A 1 271 ? 30.462 13.185 -24.911 1.00 66.50 271 LEU A N 1
ATOM 2213 C CA . LEU A 1 271 ? 31.902 13.382 -25.088 1.00 66.50 271 LEU A CA 1
ATOM 2214 C C . LEU A 1 271 ? 32.663 12.674 -23.962 1.00 66.50 271 LEU A C 1
ATOM 2216 O O . LEU A 1 271 ? 32.339 12.864 -22.793 1.00 66.50 271 LEU A O 1
ATOM 2220 N N . LEU A 1 272 ? 33.692 11.899 -24.309 1.00 62.94 272 LEU A N 1
ATOM 2221 C CA . LEU A 1 272 ? 34.572 11.228 -23.350 1.00 62.94 272 LEU A CA 1
ATOM 2222 C C . LEU A 1 272 ? 36.025 11.685 -23.566 1.00 62.94 272 LEU A C 1
ATOM 2224 O O . LEU A 1 272 ? 36.716 11.203 -24.465 1.00 62.94 272 LEU A O 1
ATOM 2228 N N . SER A 1 273 ? 36.512 12.608 -22.733 1.00 50.75 273 SER A N 1
ATOM 2229 C CA . SER A 1 273 ? 37.906 13.097 -22.718 1.00 50.75 273 SER A CA 1
ATOM 2230 C C . SER A 1 273 ? 38.635 12.681 -21.431 1.00 50.75 273 SER A C 1
ATOM 2232 O O . SER A 1 273 ? 38.006 12.600 -20.386 1.00 50.75 273 SER A O 1
ATOM 2234 N N . GLY A 1 274 ? 39.940 12.389 -21.506 1.00 48.78 274 GLY A N 1
ATOM 2235 C CA . GLY A 1 274 ? 40.772 11.857 -20.403 1.00 48.78 274 GLY A CA 1
ATOM 2236 C C . GLY A 1 274 ? 41.933 10.968 -20.900 1.00 48.78 274 GLY A C 1
ATOM 2237 O O . GLY A 1 274 ? 42.130 10.850 -22.109 1.00 48.78 274 GLY A O 1
ATOM 2238 N N . ASP A 1 275 ? 42.657 10.310 -20.008 1.00 47.53 275 ASP A N 1
ATOM 2239 C CA . ASP A 1 275 ? 43.763 9.377 -20.260 1.00 47.53 275 ASP A CA 1
ATOM 2240 C C . ASP A 1 275 ? 43.374 7.931 -19.856 1.00 47.53 275 ASP A C 1
ATOM 2242 O O . ASP A 1 275 ? 42.749 7.713 -18.827 1.00 47.53 275 ASP A O 1
ATOM 2246 N N . GLY A 1 276 ? 43.676 6.917 -20.684 1.00 60.12 276 GLY A N 1
ATOM 2247 C CA . GLY A 1 276 ? 43.431 5.491 -20.359 1.00 60.12 276 GLY A CA 1
ATOM 2248 C C . GLY A 1 276 ? 42.070 4.884 -20.771 1.00 60.12 276 GLY A C 1
ATOM 2249 O O . GLY A 1 276 ? 41.440 5.341 -21.729 1.00 60.12 276 GLY A O 1
ATOM 2250 N N . TYR A 1 277 ? 41.644 3.812 -20.077 1.00 58.50 277 TYR A N 1
ATOM 2251 C CA . TYR A 1 277 ? 40.374 3.102 -20.319 1.00 58.50 277 TYR A CA 1
ATOM 2252 C C . TYR A 1 277 ? 39.187 3.989 -19.935 1.00 58.50 277 TYR A C 1
ATOM 2254 O O . TYR A 1 277 ? 38.960 4.262 -18.757 1.00 58.50 277 TYR A O 1
ATOM 2262 N N . LYS A 1 278 ? 38.405 4.434 -20.921 1.00 64.25 278 LYS A N 1
ATOM 2263 C CA . LYS A 1 278 ? 37.249 5.312 -20.677 1.00 64.25 278 LYS A CA 1
ATOM 2264 C C . LYS A 1 278 ? 35.953 4.617 -20.975 1.00 64.25 278 LYS A C 1
ATOM 2266 O O . LYS A 1 278 ? 35.804 4.122 -22.084 1.00 64.25 278 LYS A O 1
ATOM 2271 N N . THR A 1 279 ? 35.002 4.731 -20.060 1.00 62.28 279 THR A N 1
ATOM 2272 C CA . THR A 1 279 ? 33.628 4.256 -20.221 1.00 62.28 279 THR A CA 1
ATOM 2273 C C . THR A 1 279 ? 32.686 5.439 -20.429 1.00 62.28 279 THR A C 1
ATOM 2275 O O . THR A 1 279 ? 32.763 6.426 -19.700 1.00 62.28 279 THR A O 1
ATOM 2278 N N . GLY A 1 280 ? 31.778 5.356 -21.398 1.00 60.00 280 GLY A N 1
ATOM 2279 C CA . GLY A 1 280 ? 30.685 6.314 -21.544 1.00 60.00 280 GLY A CA 1
ATOM 2280 C C . GLY A 1 280 ? 29.345 5.627 -21.632 1.00 60.00 280 GLY A C 1
ATOM 2281 O O . GLY A 1 280 ? 29.220 4.667 -22.376 1.00 60.00 280 GLY A O 1
ATOM 2282 N N . THR A 1 281 ? 28.365 6.155 -20.906 1.00 66.56 281 THR A N 1
ATOM 2283 C CA . THR A 1 281 ? 26.987 5.652 -20.873 1.00 66.56 281 THR A CA 1
ATOM 2284 C C . THR A 1 281 ? 26.066 6.659 -21.545 1.00 66.56 281 THR A C 1
ATOM 2286 O O . THR A 1 281 ? 26.159 7.834 -21.234 1.00 66.56 281 THR A O 1
ATOM 2289 N N . PHE A 1 282 ? 25.153 6.286 -22.422 1.00 69.44 282 PHE A N 1
ATOM 2290 C CA . PHE A 1 282 ? 23.980 7.122 -22.689 1.00 69.44 282 PHE A CA 1
ATOM 2291 C C . PHE A 1 282 ? 22.757 6.425 -22.120 1.00 69.44 282 PHE A C 1
ATOM 2293 O O . PHE A 1 282 ? 22.727 5.200 -22.085 1.00 69.44 282 PHE A O 1
ATOM 2300 N N . ASP A 1 283 ? 21.818 7.222 -21.633 1.00 69.69 283 ASP A N 1
ATOM 2301 C CA . ASP A 1 283 ? 20.564 6.780 -21.042 1.00 69.69 283 ASP A CA 1
ATOM 2302 C C . ASP A 1 283 ? 19.496 7.763 -21.526 1.00 69.69 283 ASP A C 1
ATOM 2304 O O . ASP A 1 283 ? 19.579 8.951 -21.198 1.00 69.69 283 ASP A O 1
ATOM 2308 N N . VAL A 1 284 ? 18.627 7.312 -22.436 1.00 57.97 284 VAL A N 1
ATOM 2309 C CA . VAL A 1 284 ? 17.679 8.150 -23.196 1.00 57.97 284 VAL A CA 1
ATOM 2310 C C . VAL A 1 284 ? 16.322 7.480 -23.267 1.00 57.97 284 VAL A C 1
ATOM 2312 O O . VAL A 1 284 ? 16.292 6.259 -23.536 1.00 57.97 284 VAL A O 1
#

Radius of gyration: 47.28 Å; chains: 1; bounding box: 91×35×129 Å

Foldseek 3Di:
DWKFDDDDDWKWKFFDDDDDDDDDDDDDPDPPCDPVNVVVVVVVVVVVVVVVVVVVVVVVVVVVVVVVVVVVVVVVVVVVVVVVVVVVVVVVVVVVVVVVVLVVVLVPDDDDCVVVSVVVVVVVVVVVVVVVVVVVVVVVVVVVVVVVVVVVVVVVVVVVVVVVVVVVVVVVVVVVVVVVVVVVVVVVVVVPDQTFTWTFAAPGMDDDDPPDDDARQGTPDGRVNQADRVRRDGHDPDDGDIKTKDKTKIAQQDKDKDFDDDPNHTDDIDIWHDGGIDMDMDID

InterPro domains:
  IPR001073 C1q domain [PF00386] (197-268)
  IPR001073 C1q domain [PS50871] (191-284)
  IPR001073 C1q domain [SM00110] (189-281)
  IPR008983 Tumour necrosis factor-like domain superfamily [G3DSA:2.60.120.40] (180-283)
  IPR008983 Tumour necrosis factor-like domain superfamily [SSF49842] (195-268)
  IPR050822 Cerebellin Synaptic Organizer [PTHR22923] (74-265)

Sequence (284 aa):
MNVVRTLIILLSISFVWTSSSSIGSEFESTLSCSKFHFEEKVLEKLVRLEHKMQILEEKMDSREMLNTAKLDEISNIMDIKDTQIQEQTRFNKSYQEIVEHFKIKATNETDIYGDQINTLLEYFSSKVEVFTEPENKRESVSELMQFNIDREQKRFNSSYDQIVENFKESSKTTLLELIVNHQKEFTEMMEKKEAVAFSAYRSRSQTLQHGEKVIFDGVWTNVENGYEPSTGVFKTPHPGLYHLTAVVMSDSGSVLVLYLCHNESYMTRRLLSGDGYKTGTFDV

Organism: Mytilus galloprovincialis (NCBI:txid29158)

Secondary structure (DSSP, 8-state):
-EEE---------------------S--------HHHHHHHHHHHHHHHHHHHHHHHHHHHHHHHHHHHHHHHHHHHHHHHHHHHHHHHHHHHHHHHHHHHHHHHHHHS-SSHHHHHHHHHHHHHHHHHHHHHHHHHHHHHHHHHHHHHHHHHHHHHHHHHHHHHHHHHHHHHHHHHHHHHHHHHHHHHHHT----EEEEE-SS-EEE-TTPPPP--EEEEEETT-EETTTTEEPPSSSS----EEEEEESSS--EEEEEEETTEEEEEEEE-SSSSEEEEEE-

pLDDT: mean 73.41, std 15.32, range [32.88, 96.44]